Protein AF-G5E1E5-F1 (afdb_monomer_lite)

Structure (mmCIF, N/CA/C/O backbone):
data_AF-G5E1E5-F1
#
_entry.id   AF-G5E1E5-F1
#
loop_
_atom_site.group_PDB
_atom_site.id
_atom_site.type_symbol
_atom_site.label_atom_id
_atom_site.label_alt_id
_atom_site.label_comp_id
_atom_site.label_asym_id
_atom_site.label_entity_id
_atom_site.label_seq_id
_atom_site.pdbx_PDB_ins_code
_atom_site.Cartn_x
_atom_site.Cartn_y
_atom_site.Cartn_z
_atom_site.occupancy
_atom_site.B_iso_or_equiv
_atom_site.auth_seq_id
_atom_site.auth_comp_id
_atom_site.auth_asym_id
_atom_site.auth_atom_id
_atom_site.pdbx_PDB_model_num
ATOM 1 N N . GLU A 1 1 ? 20.108 -10.942 -21.050 1.00 81.38 1 GLU A N 1
ATOM 2 C CA . GLU A 1 1 ? 19.445 -10.605 -22.330 1.00 81.38 1 GLU A CA 1
ATOM 3 C C . GLU A 1 1 ? 18.121 -9.860 -22.115 1.00 81.38 1 GLU A C 1
ATOM 5 O O . GLU A 1 1 ? 18.033 -8.718 -22.541 1.00 81.38 1 GLU A O 1
ATOM 10 N N . ALA A 1 2 ? 17.156 -10.400 -21.355 1.00 90.44 2 ALA A N 1
ATOM 11 C CA . ALA A 1 2 ? 15.877 -9.728 -21.052 1.00 90.44 2 ALA A CA 1
ATOM 12 C C . ALA A 1 2 ? 16.022 -8.305 -20.469 1.00 90.44 2 ALA A C 1
ATOM 14 O O . ALA A 1 2 ? 15.434 -7.355 -20.981 1.00 90.44 2 ALA A O 1
ATOM 15 N N . LEU A 1 3 ? 16.882 -8.133 -19.460 1.00 94.44 3 LEU A N 1
ATOM 16 C CA . LEU A 1 3 ? 17.148 -6.836 -18.827 1.00 94.44 3 LEU A CA 1
ATOM 17 C C . LEU A 1 3 ? 17.587 -5.744 -19.825 1.00 94.44 3 LEU A C 1
ATOM 19 O O . LEU A 1 3 ? 17.250 -4.573 -19.656 1.00 94.44 3 LEU A O 1
ATOM 23 N N . HIS A 1 4 ? 18.337 -6.108 -20.869 1.00 94.94 4 HIS A N 1
ATOM 24 C CA . HIS A 1 4 ? 18.758 -5.157 -21.900 1.00 94.94 4 HIS A CA 1
ATOM 25 C C . HIS A 1 4 ? 17.550 -4.621 -22.677 1.00 94.94 4 HIS A C 1
ATOM 27 O O . HIS A 1 4 ? 17.428 -3.410 -22.860 1.00 94.94 4 HIS A O 1
ATOM 33 N N . TYR A 1 5 ? 16.633 -5.506 -23.074 1.00 96.31 5 TYR A N 1
ATOM 34 C CA . TYR A 1 5 ? 15.425 -5.130 -23.803 1.00 96.31 5 TYR A CA 1
ATOM 35 C C . TYR A 1 5 ? 14.467 -4.293 -22.956 1.00 96.31 5 TYR A C 1
ATOM 37 O O . TYR A 1 5 ? 13.959 -3.294 -23.458 1.00 96.31 5 TYR A O 1
ATOM 45 N N . PHE A 1 6 ? 14.280 -4.624 -21.673 1.00 96.19 6 PHE A N 1
ATOM 46 C CA . PHE A 1 6 ? 13.459 -3.806 -20.774 1.00 96.19 6 PHE A CA 1
ATOM 47 C C . PHE A 1 6 ? 14.021 -2.395 -20.604 1.00 96.19 6 PHE A C 1
ATOM 49 O O . PHE A 1 6 ? 13.295 -1.423 -20.796 1.00 96.19 6 PHE A O 1
ATOM 56 N N . ASN A 1 7 ? 15.325 -2.261 -20.338 1.00 96.62 7 ASN A N 1
ATOM 57 C CA . ASN A 1 7 ? 15.952 -0.941 -20.238 1.00 96.62 7 ASN A CA 1
ATOM 58 C C . ASN A 1 7 ? 15.828 -0.157 -21.549 1.00 96.62 7 ASN A C 1
ATOM 60 O O . ASN A 1 7 ? 15.499 1.029 -21.528 1.00 96.62 7 ASN A O 1
ATOM 64 N N . LYS A 1 8 ? 16.015 -0.820 -22.699 1.00 97.50 8 LYS A N 1
ATOM 65 C CA . LYS A 1 8 ? 15.853 -0.157 -23.992 1.00 97.50 8 LYS A CA 1
ATOM 66 C C . LYS A 1 8 ? 14.410 0.283 -24.244 1.00 97.50 8 LYS A C 1
ATOM 68 O O . LYS A 1 8 ? 14.186 1.379 -24.753 1.00 97.50 8 LYS A O 1
ATOM 73 N N . GLY A 1 9 ? 13.440 -0.544 -23.860 1.00 96.62 9 GLY A N 1
ATOM 74 C CA . GLY A 1 9 ? 12.021 -0.207 -23.901 1.00 96.62 9 GLY A CA 1
ATOM 75 C C . GLY A 1 9 ? 11.706 1.013 -23.039 1.00 96.62 9 GLY A C 1
ATOM 76 O O . GLY A 1 9 ? 11.073 1.947 -23.521 1.00 96.62 9 GLY A O 1
ATOM 77 N N . ILE A 1 10 ? 12.213 1.057 -21.804 1.00 97.38 10 ILE A N 1
ATOM 78 C CA . ILE A 1 10 ? 12.040 2.187 -20.877 1.00 97.38 10 ILE A CA 1
ATOM 79 C C . ILE A 1 10 ? 12.626 3.484 -21.453 1.00 97.38 10 ILE A C 1
ATOM 81 O O . ILE A 1 10 ? 12.004 4.540 -21.334 1.00 97.38 10 ILE A O 1
ATOM 85 N N . GLU A 1 11 ? 13.796 3.436 -22.097 1.00 96.69 11 GLU A N 1
ATOM 86 C CA . GLU A 1 11 ? 14.372 4.604 -22.785 1.00 96.69 11 GLU A CA 1
ATOM 87 C C . GLU A 1 11 ? 13.441 5.134 -23.883 1.00 96.69 11 GLU A C 1
ATOM 89 O O . GLU A 1 11 ? 13.200 6.342 -23.973 1.00 96.69 11 GLU A O 1
ATOM 94 N N . ILE A 1 12 ? 12.906 4.231 -24.711 1.00 95.94 12 ILE A N 1
ATOM 95 C CA . ILE A 1 12 ? 12.001 4.576 -25.812 1.00 95.94 12 ILE A CA 1
ATOM 96 C C . ILE A 1 12 ? 10.692 5.150 -25.263 1.00 95.94 12 ILE A C 1
ATOM 98 O O . ILE A 1 12 ? 10.266 6.213 -25.715 1.00 95.94 12 ILE A O 1
ATOM 102 N N . MET A 1 13 ? 10.096 4.505 -24.256 1.00 95.50 13 MET A N 1
ATOM 103 C CA . MET A 1 13 ? 8.871 4.967 -23.597 1.00 95.50 13 MET A CA 1
ATOM 104 C C . MET A 1 13 ? 9.046 6.353 -22.976 1.00 95.50 13 MET A C 1
ATOM 106 O O . MET A 1 13 ? 8.207 7.225 -23.173 1.00 95.50 13 MET A O 1
ATOM 110 N N . ASN A 1 14 ? 10.171 6.610 -22.308 1.00 95.00 14 ASN A N 1
ATOM 111 C CA . ASN A 1 14 ? 10.470 7.933 -21.762 1.00 95.00 14 ASN A CA 1
ATOM 112 C C . ASN A 1 14 ? 10.624 9.009 -22.840 1.00 95.00 14 ASN A C 1
ATOM 114 O O . ASN A 1 14 ? 10.180 10.142 -22.651 1.00 95.00 14 ASN A O 1
ATOM 118 N N . CYS A 1 15 ? 11.258 8.678 -23.966 1.00 93.19 15 CYS A N 1
ATOM 119 C CA . CYS A 1 15 ? 11.364 9.591 -25.101 1.00 93.19 15 CYS A CA 1
ATOM 120 C C . CYS A 1 15 ? 9.978 9.904 -25.684 1.00 93.19 15 CYS A C 1
ATOM 122 O O . CYS A 1 15 ? 9.639 11.073 -25.873 1.00 93.19 15 CYS A O 1
ATOM 124 N N . ALA A 1 16 ? 9.155 8.873 -25.898 1.00 92.00 16 ALA A N 1
ATOM 125 C CA . ALA A 1 16 ? 7.790 9.011 -26.393 1.00 92.00 16 ALA A CA 1
ATOM 126 C C . ALA A 1 16 ? 6.928 9.866 -25.452 1.00 92.00 16 ALA A C 1
ATOM 128 O O . ALA A 1 16 ? 6.340 10.847 -25.902 1.00 92.00 16 ALA A O 1
ATOM 129 N N . TYR A 1 17 ? 6.940 9.575 -24.150 1.00 92.12 17 TYR A N 1
ATOM 130 C CA . TYR A 1 17 ? 6.187 10.315 -23.137 1.00 92.12 17 TYR A CA 1
ATOM 131 C C . TYR A 1 17 ? 6.573 11.803 -23.085 1.00 92.12 17 TYR A C 1
ATOM 133 O O . TYR A 1 17 ? 5.713 12.684 -23.084 1.00 92.12 17 TYR A O 1
ATOM 141 N N . ARG A 1 18 ? 7.874 12.121 -23.136 1.00 91.19 18 ARG A N 1
ATOM 142 C CA . ARG A 1 18 ? 8.349 13.518 -23.193 1.00 91.19 18 ARG A CA 1
ATOM 143 C C . ARG A 1 18 ? 7.897 14.231 -24.467 1.00 91.19 18 ARG A C 1
ATOM 145 O O . ARG A 1 18 ? 7.476 15.385 -24.403 1.00 91.19 18 ARG A O 1
ATOM 152 N N . ASN A 1 19 ? 7.966 13.556 -25.614 1.00 88.19 19 ASN A N 1
ATOM 153 C CA . ASN A 1 19 ? 7.518 14.114 -26.890 1.00 88.19 19 ASN A CA 1
ATOM 154 C C . ASN A 1 19 ? 5.996 14.344 -26.903 1.00 88.19 19 ASN A C 1
ATOM 156 O O . ASN A 1 19 ? 5.544 15.357 -27.436 1.00 88.19 19 ASN A O 1
ATOM 160 N N . GLN A 1 20 ? 5.214 13.450 -26.289 1.00 88.06 20 GLN A N 1
ATOM 161 C CA . GLN A 1 20 ? 3.763 13.598 -26.120 1.00 88.06 20 GLN A CA 1
ATOM 162 C C . GLN A 1 20 ? 3.426 14.841 -25.288 1.00 88.06 20 GLN A C 1
ATOM 164 O O . GLN A 1 20 ? 2.639 15.675 -25.735 1.00 88.06 20 GLN A O 1
ATOM 169 N N . GLN A 1 21 ? 4.094 15.043 -24.146 1.00 82.69 21 GLN A N 1
ATOM 170 C CA . GLN A 1 21 ? 3.896 16.244 -23.322 1.00 82.69 21 GLN A CA 1
ATOM 171 C C . GLN A 1 21 ? 4.200 17.550 -24.076 1.00 82.69 21 GLN A C 1
ATOM 173 O O . GLN A 1 21 ? 3.519 18.553 -23.879 1.00 82.69 21 GLN A O 1
ATOM 178 N N . GLN A 1 22 ? 5.192 17.546 -24.970 1.00 79.88 22 GLN A N 1
ATOM 179 C CA . GLN A 1 22 ? 5.544 18.715 -25.786 1.00 79.88 22 GLN A CA 1
ATOM 180 C C . GLN A 1 22 ? 4.559 18.972 -26.939 1.00 79.88 22 GLN A C 1
ATOM 182 O O . GLN A 1 22 ? 4.401 20.113 -27.370 1.00 79.88 22 GLN A O 1
ATOM 187 N N . ARG A 1 23 ? 3.891 17.926 -27.442 1.00 72.56 23 ARG A N 1
ATOM 188 C CA . ARG A 1 23 ? 2.928 17.992 -28.556 1.00 72.56 23 ARG A CA 1
ATOM 189 C C . ARG A 1 23 ? 1.494 18.311 -28.123 1.00 72.56 23 ARG A C 1
ATOM 191 O O . ARG A 1 23 ? 0.666 18.572 -28.994 1.00 72.56 23 ARG A O 1
ATOM 198 N N . ALA A 1 24 ? 1.204 18.368 -26.820 1.00 60.41 24 ALA A N 1
ATOM 199 C CA . ALA A 1 24 ? -0.127 18.585 -26.233 1.00 60.41 24 ALA A CA 1
ATOM 200 C C . ALA A 1 24 ? -0.841 19.919 -26.601 1.00 60.41 24 ALA A C 1
ATOM 202 O O . ALA A 1 24 ? -1.881 20.238 -26.032 1.00 60.41 24 ALA A O 1
ATOM 203 N N . GLY A 1 25 ? -0.325 20.695 -27.564 1.00 58.97 25 GLY A N 1
ATOM 204 C CA . GLY A 1 25 ? -0.938 21.911 -28.118 1.00 58.97 25 GLY A CA 1
ATOM 205 C C . GLY A 1 25 ? -1.169 21.896 -29.639 1.00 58.97 25 GLY A C 1
ATOM 206 O O . GLY A 1 25 ? -1.695 22.867 -30.179 1.00 58.97 25 GLY A O 1
ATOM 207 N N . THR A 1 26 ? -0.801 20.826 -30.352 1.00 56.16 26 THR A N 1
ATOM 208 C CA . THR A 1 26 ? -0.991 20.704 -31.808 1.00 56.16 26 THR A CA 1
ATOM 209 C C . THR A 1 26 ? -1.756 19.425 -32.119 1.00 56.16 26 THR A C 1
ATOM 211 O O . THR A 1 26 ? -1.240 18.335 -31.889 1.00 56.16 26 THR A O 1
ATOM 214 N N . ALA A 1 27 ? -2.981 19.550 -32.638 1.00 54.06 27 ALA A N 1
ATOM 215 C CA . ALA A 1 27 ? -3.787 18.401 -33.046 1.00 54.06 27 ALA A CA 1
ATOM 216 C C . ALA A 1 27 ? -3.005 17.534 -34.046 1.00 54.06 27 ALA A C 1
ATOM 218 O O . ALA A 1 27 ? -2.634 18.020 -35.117 1.00 54.06 27 ALA A O 1
ATOM 219 N N . SER A 1 28 ? -2.764 16.260 -33.716 1.00 58.00 28 SER A N 1
ATOM 220 C CA . SER A 1 28 ? -2.191 15.322 -34.676 1.00 58.00 28 SER A CA 1
ATOM 221 C C . SER A 1 28 ? -2.661 13.875 -34.503 1.00 58.00 28 SER A C 1
ATOM 223 O O . SER A 1 28 ? -2.455 13.285 -33.454 1.00 58.00 28 SER A O 1
ATOM 225 N N . TRP A 1 29 ? -3.249 13.369 -35.596 1.00 47.97 29 TRP A N 1
ATOM 226 C CA . TRP A 1 29 ? -3.219 12.026 -36.202 1.00 47.97 29 TRP A CA 1
ATOM 227 C C . TRP A 1 29 ? -3.300 10.790 -35.279 1.00 47.97 29 TRP A C 1
ATOM 229 O O . TRP A 1 29 ? -2.425 10.506 -34.472 1.00 47.97 29 TRP A O 1
ATOM 239 N N . ALA A 1 30 ? -4.368 10.020 -35.491 1.00 51.66 30 ALA A N 1
ATOM 240 C CA . ALA A 1 30 ? -4.975 9.048 -34.583 1.00 51.66 30 ALA A CA 1
ATOM 241 C C . ALA A 1 30 ? -4.339 7.636 -34.526 1.00 51.66 30 ALA A C 1
ATOM 243 O O . ALA A 1 30 ? -5.077 6.682 -34.313 1.00 51.66 30 ALA A O 1
ATOM 244 N N . ASP A 1 31 ? -3.019 7.481 -34.698 1.00 55.59 31 ASP A N 1
ATOM 245 C CA . ASP A 1 31 ? -2.382 6.142 -34.765 1.00 55.59 31 ASP A CA 1
ATOM 246 C C . ASP A 1 31 ? -1.082 5.963 -33.941 1.00 55.59 31 ASP A C 1
ATOM 248 O O . ASP A 1 31 ? -0.476 4.891 -33.974 1.00 55.59 31 ASP A O 1
ATOM 252 N N . GLU A 1 32 ? -0.622 6.961 -33.173 1.00 65.88 32 GLU A N 1
ATOM 253 C CA . GLU A 1 32 ? 0.496 6.756 -32.231 1.00 65.88 32 GLU A CA 1
ATOM 254 C C . GLU A 1 32 ? -0.030 6.171 -30.906 1.00 65.88 32 GLU A C 1
ATOM 256 O O . GLU A 1 32 ? -0.899 6.758 -30.265 1.00 65.88 32 GLU A O 1
ATOM 261 N N . ILE A 1 33 ? 0.508 5.017 -30.482 1.00 71.75 33 ILE A N 1
ATOM 262 C CA . ILE A 1 33 ? 0.241 4.441 -29.154 1.00 71.75 33 ILE A CA 1
ATOM 263 C C . ILE A 1 33 ? 0.713 5.449 -28.098 1.00 71.75 33 ILE A C 1
ATOM 265 O O . ILE A 1 33 ? 1.907 5.753 -28.001 1.00 71.75 33 ILE A O 1
ATOM 269 N N . GLU A 1 34 ? -0.231 5.980 -27.325 1.00 87.12 34 GLU A N 1
ATOM 270 C CA . GLU A 1 34 ? 0.061 6.853 -26.192 1.00 87.12 34 GLU A CA 1
ATOM 271 C C . GLU A 1 34 ? 0.789 6.051 -25.108 1.00 87.12 34 GLU A C 1
ATOM 273 O O . GLU A 1 34 ? 0.411 4.920 -24.806 1.00 87.12 34 GLU A O 1
ATOM 278 N N . VAL A 1 35 ? 1.857 6.621 -24.549 1.00 92.75 35 VAL A N 1
ATOM 279 C CA . VAL A 1 35 ? 2.651 5.965 -23.507 1.00 92.75 35 VAL A CA 1
ATOM 280 C C . VAL A 1 35 ? 2.290 6.640 -22.204 1.00 92.75 35 VAL A C 1
ATOM 282 O O . VAL A 1 35 ? 2.486 7.841 -22.051 1.00 92.75 35 VAL A O 1
ATOM 285 N N . THR A 1 36 ? 1.782 5.874 -21.253 1.00 95.25 36 THR A N 1
ATOM 286 C CA . THR A 1 36 ? 1.380 6.399 -19.952 1.00 95.25 36 THR A CA 1
ATOM 287 C C . THR A 1 36 ? 2.485 6.219 -18.913 1.00 95.25 36 THR A C 1
ATOM 289 O O . THR A 1 36 ? 3.398 5.401 -19.054 1.00 95.25 36 THR A O 1
ATOM 292 N N . THR A 1 37 ? 2.388 6.961 -17.811 1.00 96.25 37 THR A N 1
ATOM 293 C CA . THR A 1 37 ? 3.212 6.741 -16.612 1.00 96.25 37 THR A CA 1
ATOM 294 C C . THR A 1 37 ? 3.057 5.319 -16.067 1.00 96.25 37 THR A C 1
ATOM 296 O O . THR A 1 37 ? 4.035 4.747 -15.589 1.00 96.25 37 THR A O 1
ATOM 299 N N . LYS A 1 38 ? 1.876 4.705 -16.233 1.00 96.56 38 LYS A N 1
ATOM 300 C CA . LYS A 1 38 ? 1.609 3.303 -15.877 1.00 96.56 38 LYS A CA 1
ATOM 301 C C . LYS A 1 38 ? 2.421 2.317 -16.703 1.00 96.56 38 LYS A C 1
ATOM 303 O O . LYS A 1 38 ? 2.968 1.382 -16.128 1.00 96.56 38 LYS A O 1
ATOM 308 N N . ASP A 1 39 ? 2.553 2.544 -18.008 1.00 96.75 39 ASP A N 1
ATOM 309 C CA . ASP A 1 39 ? 3.348 1.670 -18.882 1.00 96.75 39 ASP A CA 1
ATOM 310 C C . ASP A 1 39 ? 4.832 1.704 -18.488 1.00 96.75 39 ASP A C 1
ATOM 312 O O . ASP A 1 39 ? 5.497 0.670 -18.401 1.00 96.75 39 ASP A O 1
ATOM 316 N N . ILE A 1 40 ? 5.344 2.899 -18.171 1.00 97.50 40 ILE A N 1
ATOM 317 C CA . ILE A 1 40 ? 6.724 3.077 -17.703 1.00 97.50 40 ILE A CA 1
ATOM 318 C C . ILE A 1 40 ? 6.922 2.417 -16.331 1.00 97.50 40 ILE A C 1
ATOM 320 O O . ILE A 1 40 ? 7.913 1.711 -16.130 1.00 97.50 40 ILE A O 1
ATOM 324 N N . ALA A 1 41 ? 5.986 2.613 -15.397 1.00 98.25 41 ALA A N 1
ATOM 325 C CA . ALA A 1 41 ? 6.038 2.007 -14.070 1.00 98.25 41 ALA A CA 1
ATOM 326 C C . ALA A 1 41 ? 6.020 0.472 -14.137 1.00 98.25 41 ALA A C 1
ATOM 328 O O . ALA A 1 41 ? 6.833 -0.171 -13.472 1.00 98.25 41 ALA A O 1
ATOM 329 N N . ALA A 1 42 ? 5.157 -0.112 -14.974 1.00 98.12 42 ALA A N 1
ATOM 330 C CA . ALA A 1 42 ? 5.086 -1.557 -15.188 1.00 98.12 42 ALA A CA 1
ATOM 331 C C . ALA A 1 42 ? 6.414 -2.115 -15.726 1.00 98.12 42 ALA A C 1
ATOM 333 O O . ALA A 1 42 ? 6.922 -3.117 -15.232 1.00 98.12 42 ALA A O 1
ATOM 334 N N . ALA A 1 43 ? 7.054 -1.421 -16.670 1.00 98.19 43 ALA A N 1
ATOM 335 C CA . ALA A 1 43 ? 8.352 -1.850 -17.185 1.00 98.19 43 ALA A CA 1
ATOM 336 C C . ALA A 1 43 ? 9.463 -1.814 -16.122 1.00 98.19 43 ALA A C 1
ATOM 338 O O . ALA A 1 43 ? 10.315 -2.704 -16.089 1.00 98.19 43 ALA A O 1
ATOM 339 N N . PHE A 1 44 ? 9.453 -0.821 -15.226 1.00 98.69 44 PHE A N 1
ATOM 340 C CA . PHE A 1 44 ? 10.349 -0.811 -14.067 1.00 98.69 44 PHE A CA 1
ATOM 341 C C . PHE A 1 44 ? 10.033 -1.934 -13.068 1.00 98.69 44 PHE A C 1
ATOM 343 O O . PHE A 1 44 ? 10.972 -2.515 -12.524 1.00 98.69 44 PHE A O 1
ATOM 350 N N . CYS A 1 45 ? 8.758 -2.290 -12.871 1.00 98.50 45 CYS A N 1
ATOM 351 C CA . CYS A 1 45 ? 8.368 -3.458 -12.071 1.00 98.50 45 CYS A CA 1
ATOM 352 C C . CYS A 1 45 ? 8.951 -4.746 -12.664 1.00 98.50 45 CYS A C 1
ATOM 354 O O . CYS A 1 45 ? 9.608 -5.496 -11.948 1.00 98.50 45 CYS A O 1
ATOM 356 N N . SER A 1 46 ? 8.867 -4.937 -13.985 1.00 98.31 46 SER A N 1
ATOM 357 C CA . SER A 1 46 ? 9.492 -6.087 -14.654 1.00 98.31 46 SER A CA 1
ATOM 358 C C . SER A 1 46 ? 11.018 -6.121 -14.485 1.00 98.31 46 SER A C 1
ATOM 360 O O . SER A 1 46 ? 11.604 -7.186 -14.300 1.00 98.31 46 SER A O 1
ATOM 362 N N . VAL A 1 47 ? 11.697 -4.965 -14.512 1.00 98.31 47 VAL A N 1
ATOM 363 C CA . VAL A 1 47 ? 13.142 -4.893 -14.214 1.00 98.31 47 VAL A CA 1
ATOM 364 C C . VAL A 1 47 ? 13.429 -5.301 -12.768 1.00 98.31 47 VAL A C 1
ATOM 366 O O . VAL A 1 47 ? 14.384 -6.042 -12.526 1.00 98.31 47 VAL A O 1
ATOM 369 N N . ALA A 1 48 ? 12.627 -4.823 -11.815 1.00 98.12 48 ALA A N 1
ATOM 370 C CA . ALA A 1 48 ? 12.767 -5.182 -10.411 1.00 98.12 48 ALA A CA 1
ATOM 371 C C . ALA A 1 48 ? 12.583 -6.685 -10.190 1.00 98.12 48 ALA A C 1
ATOM 373 O O . ALA A 1 48 ? 13.397 -7.284 -9.491 1.00 98.12 48 ALA A O 1
ATOM 374 N N . GLU A 1 49 ? 11.575 -7.292 -10.821 1.00 97.19 49 GLU A N 1
ATOM 375 C CA . GLU A 1 49 ? 11.319 -8.732 -10.762 1.00 97.19 49 GLU A CA 1
ATOM 376 C C . GLU A 1 49 ? 12.507 -9.540 -11.268 1.00 97.19 49 GLU A C 1
ATOM 378 O O . GLU A 1 49 ? 12.964 -10.421 -10.552 1.00 97.19 49 GLU A O 1
ATOM 383 N N . ILE A 1 50 ? 13.086 -9.184 -12.422 1.00 97.44 50 ILE A N 1
ATOM 384 C CA . ILE A 1 50 ? 14.283 -9.861 -12.951 1.00 97.44 50 ILE A CA 1
ATOM 385 C C . ILE A 1 50 ? 15.431 -9.838 -11.932 1.00 97.44 50 ILE A C 1
ATOM 387 O O . ILE A 1 50 ? 16.137 -10.833 -11.766 1.00 97.44 50 ILE A O 1
ATOM 391 N N . TYR A 1 51 ? 15.646 -8.715 -11.239 1.00 97.50 51 TYR A N 1
ATOM 392 C CA . TYR A 1 51 ? 16.656 -8.654 -10.178 1.00 97.50 51 TYR A CA 1
ATOM 393 C C . TYR A 1 51 ? 16.266 -9.438 -8.926 1.00 97.50 51 TYR A C 1
ATOM 395 O O . TYR A 1 51 ? 17.143 -9.955 -8.238 1.00 97.50 51 TYR A O 1
ATOM 403 N N . PHE A 1 52 ? 14.973 -9.528 -8.629 1.00 94.62 52 PHE A N 1
ATOM 404 C CA . PHE A 1 52 ? 14.458 -10.224 -7.458 1.00 94.62 52 PHE A CA 1
ATOM 405 C C . PHE A 1 52 ? 14.421 -11.747 -7.637 1.00 94.62 52 PHE A C 1
ATOM 407 O O . PHE A 1 52 ? 14.488 -12.476 -6.650 1.00 94.62 52 PHE A O 1
ATOM 414 N N . THR A 1 53 ? 14.347 -12.237 -8.878 1.00 93.94 53 THR A N 1
ATOM 415 C CA . THR A 1 53 ? 14.229 -13.663 -9.204 1.00 93.94 53 THR A CA 1
ATOM 416 C C . THR A 1 53 ? 15.454 -14.182 -9.962 1.00 93.94 53 THR A C 1
ATOM 418 O O . THR A 1 53 ? 16.269 -14.896 -9.381 1.00 93.94 53 THR A O 1
ATOM 421 N N . ASP A 1 54 ? 15.623 -13.824 -11.237 1.00 96.38 54 ASP A N 1
ATOM 422 C CA . ASP A 1 54 ? 16.629 -14.409 -12.133 1.00 96.38 54 ASP A CA 1
ATOM 423 C C . ASP A 1 54 ? 18.065 -14.009 -11.771 1.00 96.38 54 ASP A C 1
ATOM 425 O O . ASP A 1 54 ? 18.980 -14.830 -11.834 1.00 96.38 54 ASP A O 1
ATOM 429 N N . LEU A 1 55 ? 18.275 -12.743 -11.398 1.00 95.31 55 LEU A N 1
ATOM 430 C CA . LEU A 1 55 ? 19.597 -12.183 -11.096 1.00 95.31 55 LEU A CA 1
ATOM 431 C C . LEU A 1 55 ? 19.860 -12.049 -9.592 1.00 95.31 55 LEU A C 1
ATOM 433 O O . LEU A 1 55 ? 20.821 -11.389 -9.215 1.00 95.31 55 LEU A O 1
ATOM 437 N N . CYS A 1 56 ? 19.046 -12.664 -8.728 1.00 94.06 56 CYS A N 1
ATOM 438 C CA . CYS A 1 56 ? 19.088 -12.449 -7.274 1.00 94.06 56 CYS A CA 1
AT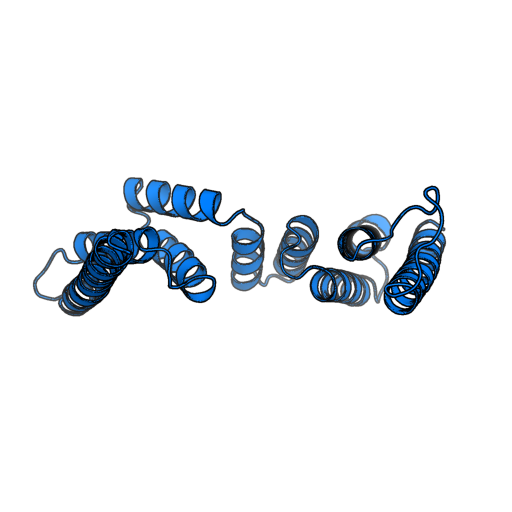OM 439 C C . CYS A 1 56 ? 20.429 -12.793 -6.596 1.00 94.06 56 CYS A C 1
ATOM 441 O O . CYS A 1 56 ? 20.694 -12.318 -5.494 1.00 94.06 56 CYS A O 1
ATOM 443 N N . MET A 1 57 ? 21.280 -13.590 -7.249 1.00 94.56 57 MET A N 1
ATOM 444 C CA . MET A 1 57 ? 22.600 -13.997 -6.744 1.00 94.56 57 MET A CA 1
ATOM 445 C C . MET A 1 57 ? 23.737 -13.049 -7.156 1.00 94.56 57 MET A C 1
ATOM 447 O O . MET A 1 57 ? 24.877 -13.244 -6.738 1.00 94.56 57 MET A O 1
ATOM 451 N N . GLU A 1 58 ? 23.457 -12.038 -7.981 1.00 94.62 58 GLU A N 1
ATOM 452 C CA . GLU A 1 58 ? 24.444 -11.030 -8.372 1.00 94.62 58 GLU A CA 1
ATOM 453 C C . GLU A 1 58 ? 24.693 -10.039 -7.223 1.00 94.62 58 GLU A C 1
ATOM 455 O O . GLU A 1 58 ? 23.763 -9.607 -6.543 1.00 94.62 58 GLU A O 1
ATOM 460 N N . GLU A 1 59 ? 25.944 -9.610 -7.044 1.00 90.88 59 GLU A N 1
ATOM 461 C CA . GLU A 1 59 ? 26.387 -8.788 -5.901 1.00 90.88 59 GLU A CA 1
ATOM 462 C C . GLU A 1 59 ? 25.575 -7.487 -5.723 1.00 90.88 59 GLU A C 1
ATOM 464 O O . GLU A 1 59 ? 25.326 -7.050 -4.603 1.00 90.88 59 GLU A O 1
ATOM 469 N N . ALA A 1 60 ? 25.094 -6.900 -6.823 1.00 93.69 60 ALA A N 1
ATOM 470 C CA . ALA A 1 60 ? 24.306 -5.664 -6.827 1.00 93.69 60 ALA A CA 1
ATOM 471 C C . ALA A 1 60 ? 22.799 -5.880 -7.082 1.00 93.69 60 ALA A C 1
ATOM 473 O O . ALA A 1 60 ? 22.080 -4.917 -7.354 1.00 93.69 60 ALA A O 1
ATOM 474 N N . ALA A 1 61 ? 22.304 -7.122 -7.062 1.00 94.00 61 ALA A N 1
ATOM 475 C CA . ALA A 1 61 ? 20.922 -7.429 -7.438 1.00 94.00 61 ALA A CA 1
ATOM 476 C C . ALA A 1 61 ? 19.899 -6.752 -6.525 1.00 94.00 61 ALA A C 1
ATOM 478 O O . ALA A 1 61 ? 18.970 -6.111 -7.008 1.00 94.00 61 ALA A O 1
ATOM 479 N N . SER A 1 62 ? 20.105 -6.845 -5.209 1.00 94.38 62 SER A N 1
ATOM 480 C CA . SER A 1 62 ? 19.208 -6.261 -4.205 1.00 94.38 62 SER A CA 1
ATOM 481 C C . SER A 1 62 ? 19.086 -4.740 -4.362 1.00 94.38 62 SER A C 1
ATOM 483 O O . SER A 1 62 ? 17.981 -4.195 -4.411 1.00 94.38 62 SER A O 1
ATOM 485 N N . GLU A 1 63 ? 20.215 -4.052 -4.547 1.00 96.56 63 GLU A N 1
ATOM 486 C CA . GLU A 1 63 ? 20.253 -2.597 -4.711 1.00 96.56 63 GLU A CA 1
ATOM 487 C C . GLU A 1 63 ? 19.540 -2.161 -5.999 1.00 96.56 63 GLU A C 1
ATOM 489 O O . GLU A 1 63 ? 18.663 -1.297 -5.969 1.00 96.56 63 GLU A O 1
ATOM 494 N N . LYS A 1 64 ? 19.820 -2.839 -7.119 1.00 97.69 64 LYS A N 1
ATOM 495 C CA . LYS A 1 64 ? 19.187 -2.553 -8.414 1.00 97.69 64 LYS A CA 1
ATOM 496 C C . LYS A 1 64 ? 17.703 -2.917 -8.454 1.00 97.69 64 LYS A C 1
ATOM 498 O O . LYS A 1 64 ? 16.928 -2.216 -9.103 1.00 97.69 64 LYS A O 1
ATOM 503 N N . CYS A 1 65 ? 17.299 -3.976 -7.750 1.00 97.94 65 CYS A N 1
ATOM 504 C CA . CYS A 1 65 ? 15.895 -4.320 -7.541 1.00 97.94 65 CYS A CA 1
ATOM 505 C C . CYS A 1 65 ? 15.176 -3.149 -6.866 1.00 97.94 65 CYS A C 1
ATOM 507 O O . CYS A 1 65 ? 14.227 -2.599 -7.424 1.00 97.94 65 CYS A O 1
ATOM 509 N N . LYS A 1 66 ? 15.693 -2.689 -5.720 1.00 98.06 66 LYS A N 1
ATOM 510 C CA . LYS A 1 66 ? 15.124 -1.554 -4.990 1.00 98.06 66 LYS A CA 1
ATOM 511 C C . LYS A 1 66 ? 15.078 -0.281 -5.835 1.00 98.06 66 LYS A C 1
ATOM 513 O O . LYS A 1 66 ? 14.056 0.399 -5.834 1.00 98.06 66 LYS A O 1
ATOM 518 N N . GLU A 1 67 ? 16.151 0.047 -6.556 1.00 98.38 67 GLU A N 1
ATOM 519 C CA . GLU A 1 67 ? 16.190 1.212 -7.450 1.00 98.38 67 GLU A CA 1
ATOM 520 C C . GLU A 1 67 ? 15.091 1.165 -8.516 1.00 98.38 67 GLU A C 1
ATOM 522 O O . GLU A 1 67 ? 14.445 2.179 -8.781 1.00 98.38 67 GLU A O 1
ATOM 527 N N . ALA A 1 68 ? 14.865 -0.001 -9.126 1.00 98.50 68 ALA A N 1
ATOM 528 C CA . ALA A 1 68 ? 13.816 -0.176 -10.121 1.00 98.50 68 ALA A CA 1
ATOM 529 C C . ALA A 1 68 ? 12.417 -0.010 -9.504 1.00 98.50 68 ALA A C 1
ATOM 531 O O . ALA A 1 68 ? 11.590 0.700 -10.074 1.00 98.50 68 ALA A O 1
ATOM 532 N N . ILE A 1 69 ? 12.172 -0.561 -8.308 1.00 98.62 69 ILE A N 1
ATOM 533 C CA . ILE A 1 69 ? 10.892 -0.383 -7.601 1.00 98.62 69 ILE A CA 1
ATOM 534 C C . ILE A 1 69 ? 10.658 1.094 -7.250 1.00 98.62 69 ILE A C 1
ATOM 536 O O . ILE A 1 69 ? 9.563 1.611 -7.463 1.00 98.62 69 ILE A O 1
ATOM 540 N N . VAL A 1 70 ? 11.678 1.797 -6.742 1.00 98.56 70 VAL A N 1
ATOM 541 C CA . VAL A 1 70 ? 11.573 3.232 -6.423 1.00 98.56 70 VAL A CA 1
ATOM 542 C C . VAL A 1 70 ? 11.232 4.036 -7.673 1.00 98.56 70 VAL A C 1
ATOM 544 O O . VAL A 1 70 ? 10.299 4.831 -7.631 1.00 98.56 70 VAL A O 1
ATOM 547 N N . LYS A 1 71 ? 11.900 3.774 -8.803 1.00 98.50 71 LYS A N 1
ATOM 548 C CA . LYS A 1 71 ? 11.560 4.418 -10.080 1.00 98.50 71 LYS A CA 1
ATOM 549 C C . LYS A 1 71 ? 10.123 4.124 -10.498 1.00 98.50 71 LYS A C 1
ATOM 551 O O . LYS A 1 71 ? 9.425 5.047 -10.892 1.00 98.50 71 LYS A O 1
ATOM 556 N N . ALA A 1 72 ? 9.640 2.886 -10.374 1.00 98.56 72 ALA A N 1
ATOM 557 C CA . ALA A 1 72 ? 8.239 2.575 -10.670 1.00 98.56 72 ALA A CA 1
ATOM 558 C C . ALA A 1 72 ? 7.267 3.428 -9.831 1.00 98.56 72 ALA A C 1
ATOM 560 O O . ALA A 1 72 ? 6.302 3.970 -10.369 1.00 98.56 72 ALA A O 1
ATOM 561 N N . LEU A 1 73 ? 7.557 3.605 -8.537 1.00 98.12 73 LEU A N 1
ATOM 562 C CA . LEU A 1 73 ? 6.758 4.424 -7.618 1.00 98.12 73 LEU A CA 1
ATOM 563 C C . LEU A 1 73 ? 6.877 5.936 -7.873 1.00 98.12 73 LEU A C 1
ATOM 565 O O . LEU A 1 73 ? 5.957 6.670 -7.526 1.00 98.12 73 LEU A O 1
ATOM 569 N N . GLU A 1 74 ? 7.964 6.416 -8.482 1.00 97.81 74 GLU A N 1
ATOM 570 C CA . GLU A 1 74 ? 8.079 7.813 -8.931 1.00 97.81 74 GLU A CA 1
ATOM 571 C C . GLU A 1 74 ? 7.102 8.125 -10.075 1.00 97.81 74 GLU A C 1
ATOM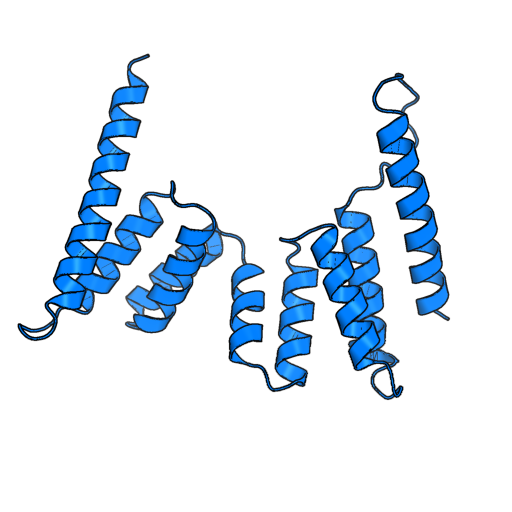 573 O O . GLU A 1 74 ? 6.535 9.218 -10.109 1.00 97.81 74 GLU A O 1
ATOM 578 N N . TYR A 1 75 ? 6.880 7.175 -10.994 1.00 97.00 75 TYR A N 1
ATOM 579 C CA . TYR A 1 75 ? 5.891 7.324 -12.071 1.00 97.00 75 TYR A CA 1
ATOM 580 C C . TYR A 1 75 ? 4.462 7.066 -11.582 1.00 97.00 75 TYR A C 1
ATOM 582 O O . TYR A 1 75 ? 3.551 7.797 -11.961 1.00 97.00 75 TYR A O 1
ATOM 590 N N . GLU A 1 7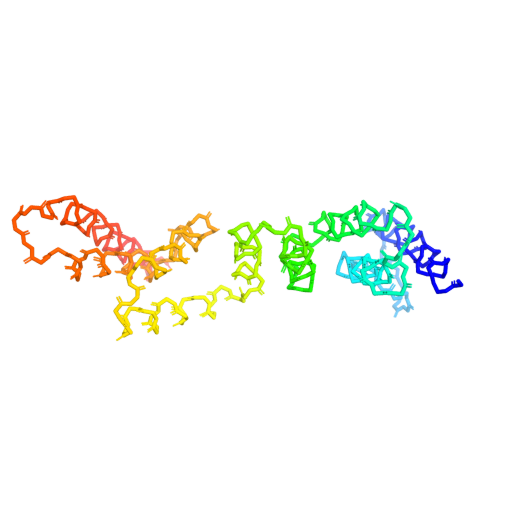6 ? 4.259 6.048 -10.742 1.00 96.75 76 GLU A N 1
ATOM 591 C CA . GLU A 1 76 ? 2.945 5.659 -10.221 1.00 96.75 76 GLU A CA 1
ATOM 592 C C . GLU A 1 76 ? 3.008 5.343 -8.714 1.00 96.75 76 GLU A C 1
ATOM 594 O O . GLU A 1 76 ? 3.137 4.177 -8.320 1.00 96.75 76 GLU A O 1
ATOM 599 N N . PRO A 1 77 ? 2.843 6.354 -7.837 1.00 94.88 77 PRO A N 1
ATOM 600 C CA . PRO A 1 77 ? 2.953 6.184 -6.381 1.00 94.88 77 PRO A CA 1
ATOM 601 C C . PRO A 1 77 ? 1.944 5.209 -5.756 1.00 94.88 77 PRO A C 1
ATOM 603 O O . PRO A 1 77 ? 2.142 4.744 -4.631 1.00 94.88 77 PRO A O 1
ATOM 606 N N . ASN A 1 78 ? 0.850 4.936 -6.473 1.00 91.75 78 ASN A N 1
ATOM 607 C CA . ASN A 1 78 ? -0.241 4.052 -6.065 1.00 91.75 78 ASN A CA 1
ATOM 608 C C . ASN A 1 78 ? -0.343 2.797 -6.957 1.00 91.75 78 ASN A C 1
ATOM 610 O O . ASN A 1 78 ? -1.389 2.149 -6.985 1.00 91.75 78 ASN A O 1
ATOM 614 N N . SER A 1 79 ? 0.716 2.449 -7.703 1.00 95.88 79 SER A N 1
ATOM 615 C CA . SER A 1 79 ? 0.766 1.193 -8.460 1.00 95.88 79 SER A CA 1
ATOM 616 C C . SER A 1 79 ? 0.744 0.001 -7.503 1.00 95.88 79 SER A C 1
ATOM 618 O O . SER A 1 79 ? 1.665 -0.184 -6.706 1.00 95.88 79 SER A O 1
ATOM 620 N N . ALA A 1 80 ? -0.306 -0.821 -7.585 1.00 95.94 80 ALA A N 1
ATOM 621 C CA . ALA A 1 80 ? -0.448 -2.003 -6.736 1.00 95.94 80 ALA A CA 1
ATOM 622 C C . ALA A 1 80 ? 0.739 -2.965 -6.902 1.00 95.94 80 ALA A C 1
ATOM 624 O O . ALA A 1 80 ? 1.271 -3.449 -5.908 1.00 95.94 80 ALA A O 1
ATOM 625 N N . GLU A 1 81 ? 1.192 -3.169 -8.140 1.00 97.38 81 GLU A N 1
ATOM 626 C CA . GLU A 1 81 ? 2.334 -4.022 -8.478 1.00 97.38 81 GLU A CA 1
ATOM 627 C C . GLU A 1 81 ? 3.634 -3.499 -7.850 1.00 97.38 81 GLU A C 1
ATOM 629 O O . GLU A 1 81 ? 4.310 -4.225 -7.122 1.00 97.38 81 GLU A O 1
ATOM 634 N N . ALA A 1 82 ? 3.943 -2.210 -8.027 1.00 98.25 82 ALA A N 1
ATOM 635 C CA . ALA A 1 82 ? 5.163 -1.614 -7.479 1.00 98.25 82 ALA A CA 1
ATOM 636 C C . ALA A 1 82 ? 5.171 -1.625 -5.940 1.00 98.25 82 ALA A C 1
ATOM 638 O O . ALA A 1 82 ? 6.189 -1.927 -5.313 1.00 98.25 82 ALA A O 1
ATOM 639 N N . LEU A 1 83 ? 4.025 -1.331 -5.315 1.00 98.25 83 LEU A N 1
ATOM 640 C CA . LEU A 1 83 ? 3.868 -1.385 -3.861 1.00 98.25 83 LEU A CA 1
ATOM 641 C C . LEU A 1 83 ? 4.029 -2.824 -3.333 1.00 98.25 83 LEU A C 1
ATOM 643 O O . LEU A 1 83 ? 4.694 -3.031 -2.318 1.00 98.25 83 LEU A O 1
ATOM 647 N N . GLN A 1 84 ? 3.485 -3.829 -4.027 1.00 97.94 84 GLN A N 1
ATOM 648 C CA . GLN A 1 84 ? 3.638 -5.246 -3.666 1.00 97.94 84 GLN A CA 1
ATOM 649 C C . GLN A 1 84 ? 5.075 -5.750 -3.837 1.00 97.94 84 GLN A C 1
ATOM 651 O O . GLN A 1 84 ? 5.562 -6.509 -2.992 1.00 97.94 84 GLN A O 1
ATOM 656 N N . LEU A 1 85 ? 5.780 -5.298 -4.877 1.00 98.25 85 LEU A N 1
ATOM 657 C CA . LEU A 1 85 ? 7.203 -5.586 -5.051 1.00 98.25 85 LEU A CA 1
ATOM 658 C C . LEU A 1 85 ? 8.040 -4.945 -3.941 1.00 98.25 85 LEU A C 1
ATOM 660 O O . LEU A 1 85 ? 8.898 -5.618 -3.373 1.00 98.25 85 LEU A O 1
ATOM 664 N N . MET A 1 86 ? 7.752 -3.696 -3.549 1.00 98.50 86 MET A N 1
ATOM 665 C CA . MET A 1 86 ? 8.427 -3.063 -2.407 1.00 98.50 86 MET A CA 1
ATOM 666 C C . MET A 1 86 ? 8.176 -3.832 -1.106 1.00 98.50 86 MET A C 1
ATOM 668 O O . MET A 1 86 ? 9.107 -4.050 -0.332 1.00 98.50 86 MET A O 1
ATOM 672 N N . ALA A 1 87 ? 6.941 -4.282 -0.867 1.00 98.19 87 ALA A N 1
ATOM 673 C CA . ALA A 1 87 ? 6.620 -5.104 0.295 1.00 98.19 87 ALA A CA 1
ATOM 674 C C . ALA A 1 87 ? 7.422 -6.416 0.300 1.00 98.19 87 ALA A C 1
ATOM 676 O O . ALA A 1 87 ? 8.063 -6.738 1.300 1.00 98.19 87 ALA A O 1
ATOM 677 N N . SER A 1 88 ? 7.453 -7.126 -0.832 1.00 97.81 88 SER A N 1
ATOM 678 C CA . SER A 1 88 ? 8.225 -8.365 -1.008 1.00 97.81 88 SER A CA 1
ATOM 679 C C . SER A 1 88 ? 9.723 -8.151 -0.779 1.00 97.81 88 SER A C 1
ATOM 681 O O . SER A 1 88 ? 10.354 -8.910 -0.040 1.00 97.81 88 SER A O 1
ATOM 683 N N . TYR A 1 89 ? 10.281 -7.076 -1.340 1.00 97.50 89 TYR A N 1
ATOM 684 C CA . TYR A 1 89 ? 11.662 -6.663 -1.107 1.00 97.50 89 TYR A CA 1
ATOM 685 C C . TYR A 1 89 ? 11.928 -6.429 0.386 1.00 97.50 89 TYR A C 1
ATOM 687 O O . TYR A 1 89 ? 12.867 -6.990 0.949 1.00 97.50 89 TYR A O 1
ATOM 695 N N . LEU A 1 90 ? 11.078 -5.658 1.068 1.00 98.06 90 LEU A N 1
ATOM 696 C CA . LEU A 1 90 ? 11.231 -5.368 2.496 1.00 98.06 90 LEU A CA 1
ATOM 697 C C . LEU A 1 90 ? 11.125 -6.627 3.363 1.00 98.06 90 LEU A C 1
ATOM 699 O O . LEU A 1 90 ? 11.886 -6.756 4.321 1.00 98.06 90 LEU A O 1
ATOM 703 N N . PHE A 1 91 ? 10.253 -7.575 3.014 1.00 97.31 91 PHE A N 1
ATOM 704 C CA . PHE A 1 91 ? 10.184 -8.871 3.690 1.00 97.31 91 PHE A CA 1
ATOM 705 C C . PHE A 1 91 ? 11.476 -9.676 3.528 1.00 97.31 91 PHE A C 1
ATOM 707 O O . PHE A 1 91 ? 11.961 -10.221 4.517 1.00 97.31 91 PHE A O 1
ATOM 714 N N . SER A 1 92 ? 12.079 -9.687 2.333 1.00 94.75 92 SER A N 1
ATOM 715 C CA . SER A 1 92 ? 13.378 -10.347 2.105 1.00 94.75 92 SER A CA 1
ATOM 716 C C . SER A 1 92 ? 14.531 -9.710 2.893 1.00 94.75 92 SER A C 1
ATOM 718 O O . SER A 1 92 ? 15.507 -10.379 3.215 1.00 94.75 92 SER A O 1
ATOM 720 N N . MET A 1 93 ? 14.384 -8.434 3.259 1.00 94.88 93 MET A N 1
ATOM 721 C CA . MET A 1 93 ? 15.337 -7.669 4.065 1.00 94.88 93 MET A CA 1
ATOM 722 C C . MET A 1 93 ? 15.001 -7.686 5.567 1.00 94.88 93 MET A C 1
ATOM 724 O O . MET A 1 93 ? 15.517 -6.853 6.309 1.00 94.88 93 MET A O 1
ATOM 728 N N . GLU A 1 94 ? 14.097 -8.567 6.012 1.00 96.81 94 GLU A N 1
ATOM 729 C CA . GLU A 1 94 ? 13.632 -8.690 7.407 1.00 96.81 94 GLU A CA 1
ATOM 730 C C . GLU A 1 94 ? 12.966 -7.416 7.979 1.00 96.81 94 GLU A C 1
ATOM 732 O O . GLU A 1 94 ? 12.809 -7.247 9.188 1.00 96.81 94 GLU A O 1
ATOM 737 N N . ARG A 1 95 ? 12.483 -6.515 7.113 1.00 97.31 95 ARG A N 1
ATOM 738 C CA . ARG A 1 95 ? 11.804 -5.256 7.477 1.00 97.31 95 ARG A CA 1
ATOM 739 C C . ARG A 1 95 ? 10.287 -5.408 7.411 1.00 97.31 95 ARG A C 1
ATOM 741 O O . ARG A 1 95 ? 9.594 -4.717 6.664 1.00 97.31 95 ARG A O 1
ATOM 748 N N . ALA A 1 96 ? 9.763 -6.335 8.212 1.00 94.62 96 ALA A N 1
ATOM 749 C CA . ALA A 1 96 ? 8.367 -6.768 8.136 1.00 94.62 96 ALA A CA 1
ATOM 750 C C . ALA A 1 96 ? 7.340 -5.643 8.350 1.00 94.62 96 ALA A C 1
ATOM 752 O O . ALA A 1 96 ? 6.331 -5.604 7.651 1.00 94.62 96 ALA A O 1
ATOM 753 N N . GLN A 1 97 ? 7.584 -4.720 9.285 1.00 91.25 97 GLN A N 1
ATOM 754 C CA . GLN A 1 97 ? 6.620 -3.652 9.579 1.00 91.25 97 GLN A CA 1
ATOM 755 C C . GLN A 1 97 ? 6.465 -2.674 8.413 1.00 91.25 97 GLN A C 1
ATOM 757 O O . GLN A 1 97 ? 5.351 -2.362 8.003 1.00 91.25 97 GLN A O 1
ATOM 762 N N . GLU A 1 98 ? 7.573 -2.267 7.798 1.00 94.88 98 GLU A N 1
ATOM 763 C CA . GLU A 1 98 ? 7.523 -1.402 6.619 1.00 94.88 98 GLU A CA 1
ATOM 764 C C . GLU A 1 98 ? 6.879 -2.122 5.430 1.00 94.88 98 GLU A C 1
ATOM 766 O O . GLU A 1 98 ? 6.043 -1.545 4.736 1.00 94.88 98 GLU A O 1
ATOM 771 N N . GLY A 1 99 ? 7.204 -3.405 5.230 1.00 96.50 99 GLY A N 1
ATOM 772 C CA . GLY A 1 99 ? 6.598 -4.214 4.173 1.00 96.50 99 GLY A CA 1
ATOM 773 C C . GLY A 1 99 ? 5.076 -4.321 4.302 1.00 96.50 99 GLY A C 1
ATOM 774 O O . GLY A 1 99 ? 4.366 -4.194 3.305 1.00 96.50 99 GLY A O 1
ATOM 775 N N . LYS A 1 100 ? 4.551 -4.461 5.529 1.00 92.75 100 LYS A N 1
ATOM 776 C CA . LYS A 1 100 ? 3.101 -4.445 5.790 1.00 92.75 100 LYS A CA 1
ATOM 777 C C . LYS A 1 100 ? 2.448 -3.126 5.377 1.00 92.75 100 LYS A C 1
ATOM 779 O O . LYS A 1 100 ? 1.352 -3.158 4.814 1.00 92.75 100 LYS A O 1
ATOM 784 N N . GLY A 1 101 ? 3.115 -1.994 5.603 1.00 92.06 101 GLY A N 1
ATOM 785 C CA . GLY A 1 101 ? 2.632 -0.678 5.177 1.00 92.06 101 GLY A CA 1
ATOM 786 C C . GLY A 1 101 ? 2.445 -0.599 3.659 1.00 92.06 101 GLY A C 1
ATOM 787 O O . GLY A 1 101 ? 1.359 -0.270 3.180 1.00 92.06 101 GLY A O 1
ATOM 788 N N . TYR A 1 102 ? 3.465 -1.003 2.893 1.00 95.75 102 TYR A N 1
ATOM 789 C CA . TYR A 1 102 ? 3.394 -1.055 1.427 1.00 95.75 102 TYR A CA 1
ATOM 790 C C . TYR A 1 102 ? 2.335 -2.041 0.917 1.00 95.75 102 TYR A C 1
ATOM 792 O O . TYR A 1 102 ? 1.561 -1.706 0.018 1.00 95.75 102 TYR A O 1
ATOM 800 N N . LEU A 1 103 ? 2.246 -3.231 1.520 1.00 94.75 103 LEU A N 1
ATOM 801 C CA . LEU A 1 103 ? 1.244 -4.229 1.150 1.00 94.75 103 LEU A CA 1
ATOM 802 C C . LEU A 1 103 ? -0.177 -3.709 1.390 1.00 94.75 103 LEU A C 1
ATOM 804 O O . LEU A 1 103 ? -1.041 -3.851 0.528 1.00 94.75 103 LEU A O 1
ATOM 808 N N . THR A 1 104 ? -0.408 -3.057 2.528 1.00 92.69 104 THR A N 1
ATOM 809 C CA . THR A 1 104 ? -1.702 -2.449 2.857 1.00 92.69 104 THR A CA 1
ATOM 810 C C . THR A 1 104 ? -2.047 -1.363 1.848 1.00 92.69 104 THR A C 1
ATOM 812 O O . THR A 1 104 ? -3.137 -1.386 1.280 1.00 92.69 104 THR A O 1
ATOM 815 N N . LYS A 1 105 ? -1.100 -0.466 1.545 1.00 92.69 105 LYS A N 1
ATOM 816 C CA . LYS A 1 105 ? -1.285 0.608 0.562 1.00 92.69 105 LYS A CA 1
ATOM 817 C C . LYS A 1 105 ? -1.582 0.087 -0.850 1.00 92.69 105 LYS A C 1
ATOM 819 O O . LYS A 1 105 ? -2.307 0.742 -1.592 1.00 92.69 105 LYS A O 1
ATOM 824 N N . SER A 1 106 ? -1.077 -1.097 -1.213 1.00 95.12 106 SER A N 1
ATOM 825 C CA . SER A 1 106 ? -1.364 -1.718 -2.517 1.00 95.12 106 SER A CA 1
ATOM 826 C C . SER A 1 106 ? -2.843 -2.071 -2.718 1.00 95.12 106 SER A C 1
ATOM 828 O O . SER A 1 106 ? -3.299 -2.225 -3.852 1.00 95.12 106 SER A O 1
ATOM 830 N N . LEU A 1 107 ? -3.610 -2.193 -1.628 1.00 93.69 107 LEU A N 1
ATOM 831 C CA . LEU A 1 107 ? -5.034 -2.482 -1.687 1.00 93.69 107 LEU A CA 1
ATOM 832 C C . LEU A 1 107 ? -5.833 -1.211 -2.023 1.00 93.69 107 LEU A C 1
ATOM 834 O O . LEU A 1 107 ? -5.599 -0.152 -1.427 1.00 93.69 107 LEU A O 1
ATOM 838 N N . PRO A 1 108 ? -6.855 -1.309 -2.896 1.00 92.94 108 PRO A N 1
ATOM 839 C CA . PRO A 1 108 ? -7.752 -0.193 -3.168 1.00 92.94 108 PRO A CA 1
ATOM 840 C C . PRO A 1 108 ? -8.350 0.387 -1.881 1.00 92.94 108 PRO A C 1
ATOM 842 O O . PRO A 1 108 ? -8.699 -0.356 -0.962 1.00 92.94 108 PRO A O 1
ATOM 845 N N . TYR A 1 109 ? -8.529 1.709 -1.838 1.00 91.88 109 TYR A N 1
ATOM 846 C CA . TYR A 1 109 ? -9.038 2.430 -0.663 1.00 91.88 109 TYR A CA 1
ATOM 847 C C . TYR A 1 109 ? -10.335 1.811 -0.102 1.00 91.88 109 TYR A C 1
ATOM 849 O O . TYR A 1 109 ? -10.441 1.507 1.085 1.00 91.88 109 TYR A O 1
ATOM 857 N N . GLY A 1 110 ? -11.308 1.515 -0.973 1.00 94.38 110 GLY A N 1
ATOM 858 C CA . GLY A 1 110 ? -12.564 0.866 -0.571 1.00 94.38 110 GLY A CA 1
ATOM 859 C C . GLY A 1 110 ? -12.389 -0.560 -0.026 1.00 94.38 110 GLY A C 1
ATOM 860 O O . GLY A 1 110 ? -13.104 -0.966 0.897 1.00 94.38 110 GLY A O 1
ATOM 861 N N . SER A 1 111 ? -11.412 -1.312 -0.542 1.00 95.81 111 SER A N 1
ATOM 862 C CA . SER A 1 111 ? -11.067 -2.636 -0.016 1.00 95.81 111 SER A CA 1
ATOM 863 C C . SER A 1 111 ? -10.486 -2.524 1.389 1.00 95.81 111 SER A C 1
ATOM 865 O O . SER A 1 111 ? -10.893 -3.280 2.263 1.00 95.81 111 SER A O 1
ATOM 867 N N . ARG A 1 112 ? -9.627 -1.531 1.646 1.00 96.56 112 ARG A N 1
ATOM 868 C CA . ARG A 1 112 ? -9.080 -1.264 2.984 1.00 96.56 112 ARG A CA 1
ATOM 869 C C . ARG A 1 112 ? -10.152 -0.881 4.003 1.00 96.56 112 ARG A C 1
ATOM 871 O O . ARG A 1 112 ? -10.119 -1.407 5.108 1.00 96.56 112 ARG A O 1
ATOM 878 N N . ILE A 1 113 ? -11.157 -0.079 3.628 1.00 97.25 113 ILE A N 1
ATOM 879 C CA . ILE A 1 113 ? -12.324 0.176 4.501 1.00 97.25 113 ILE A CA 1
ATOM 880 C C . ILE A 1 113 ? -13.017 -1.138 4.875 1.00 97.25 113 ILE A C 1
ATOM 882 O O . ILE A 1 113 ? -13.418 -1.338 6.023 1.00 97.25 113 ILE A O 1
ATOM 886 N N . THR A 1 114 ? -13.209 -2.022 3.895 1.00 97.75 114 THR A N 1
ATOM 887 C CA . THR A 1 114 ? -13.854 -3.321 4.120 1.00 97.75 114 THR A CA 1
ATOM 888 C C . THR A 1 114 ? -13.005 -4.188 5.048 1.00 97.75 114 THR A C 1
ATOM 890 O O . THR A 1 114 ? -13.539 -4.738 6.006 1.00 97.75 114 THR A O 1
ATOM 893 N N . THR A 1 115 ? -11.687 -4.225 4.844 1.00 97.06 115 THR A N 1
ATOM 894 C CA . THR A 1 115 ? -10.737 -4.892 5.740 1.00 97.06 115 THR A CA 1
ATOM 895 C C . THR A 1 115 ? -10.834 -4.360 7.169 1.00 97.06 115 THR A C 1
ATOM 897 O O . THR A 1 115 ? -10.963 -5.157 8.090 1.00 97.06 115 THR A O 1
ATOM 900 N N . SER A 1 116 ? -10.860 -3.039 7.377 1.00 97.81 116 SER A N 1
ATOM 901 C CA . SER A 1 116 ? -11.006 -2.455 8.719 1.00 97.81 116 SER A CA 1
ATOM 902 C C . SER A 1 116 ? -12.299 -2.884 9.412 1.00 97.81 116 SER A C 1
ATOM 904 O O . SER A 1 116 ? -12.287 -3.139 10.611 1.00 97.81 116 SER A O 1
ATOM 906 N N . LYS A 1 117 ? -13.416 -3.003 8.683 1.00 98.06 117 LYS A N 1
ATOM 907 C CA . LYS A 1 117 ? -14.677 -3.509 9.255 1.00 98.06 117 LYS A CA 1
ATOM 908 C C . LYS A 1 117 ? -14.549 -4.962 9.704 1.00 98.06 117 LYS A C 1
ATOM 910 O O . LYS A 1 117 ? -14.946 -5.272 10.819 1.00 98.06 117 LYS A O 1
ATOM 915 N N . LEU A 1 118 ? -13.956 -5.813 8.867 1.00 98.19 118 LEU A N 1
ATOM 916 C CA . LEU A 1 118 ? -13.727 -7.222 9.196 1.00 98.19 118 LEU A CA 1
ATOM 917 C C . LEU A 1 118 ? -12.782 -7.380 10.396 1.00 98.19 118 LEU A C 1
ATOM 919 O O . LEU A 1 118 ? -13.029 -8.218 11.255 1.00 98.19 118 LEU A O 1
ATOM 923 N N . LEU A 1 119 ? -11.741 -6.547 10.495 1.00 97.88 119 LEU A N 1
ATOM 924 C CA . LEU A 1 119 ? -10.843 -6.520 11.654 1.00 97.88 119 LEU A CA 1
ATOM 925 C C . LEU A 1 119 ? -11.584 -6.100 12.932 1.00 97.88 119 LEU A C 1
ATOM 927 O O . LEU A 1 119 ? -11.414 -6.734 13.966 1.00 97.88 119 LEU A O 1
ATOM 931 N N . ILE A 1 120 ? -12.463 -5.092 12.861 1.00 98.06 120 ILE A N 1
ATOM 932 C CA . ILE A 1 120 ? -13.317 -4.699 13.996 1.00 98.06 120 ILE A CA 1
ATOM 933 C C . ILE A 1 120 ? -14.252 -5.845 14.409 1.00 98.06 120 ILE A C 1
ATOM 935 O O . ILE A 1 120 ? -14.397 -6.102 15.601 1.00 98.06 120 ILE A O 1
ATOM 939 N N . GLU A 1 121 ? -14.886 -6.527 13.451 1.00 97.69 121 GLU A N 1
ATOM 940 C CA . GLU A 1 121 ? -15.757 -7.686 13.710 1.00 97.69 121 GLU A CA 1
ATOM 941 C C . GLU A 1 121 ? -14.996 -8.861 14.343 1.00 97.69 121 GLU A C 1
ATOM 943 O O . GLU A 1 121 ? -15.565 -9.593 15.149 1.00 97.69 121 GLU A O 1
ATOM 948 N N . ALA A 1 122 ? -13.712 -9.011 14.012 1.00 97.81 122 ALA A N 1
ATOM 949 C CA . ALA A 1 122 ? -12.809 -10.003 14.590 1.00 97.81 122 ALA A CA 1
ATOM 950 C C . ALA A 1 122 ? -12.166 -9.566 15.924 1.00 97.81 122 ALA A C 1
ATOM 952 O O . ALA A 1 122 ? -11.345 -10.301 16.461 1.00 97.81 122 ALA A O 1
ATOM 953 N N . GLU A 1 123 ? -12.519 -8.390 16.455 1.00 96.75 123 GLU A N 1
ATOM 954 C CA . GLU A 1 123 ? -11.903 -7.767 17.640 1.00 96.75 123 GLU A CA 1
ATOM 955 C C . GLU A 1 123 ? -10.396 -7.440 17.504 1.00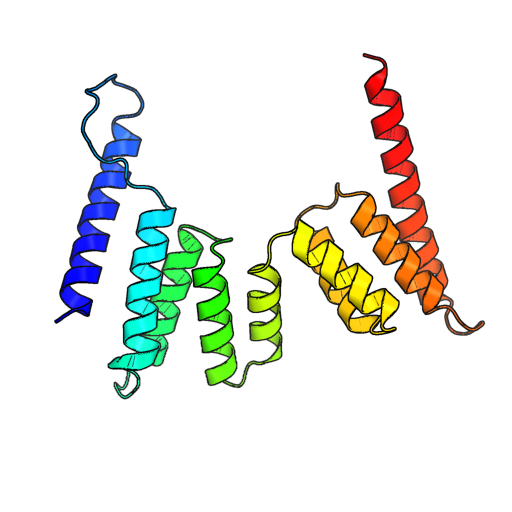 96.75 123 GLU A C 1
ATOM 957 O O . GLU A 1 123 ? -9.732 -7.105 18.486 1.00 96.75 123 GLU A O 1
ATOM 962 N N . GLU A 1 124 ? -9.862 -7.426 16.279 1.00 97.44 124 GLU A N 1
ATOM 963 C CA . GLU A 1 124 ? -8.486 -7.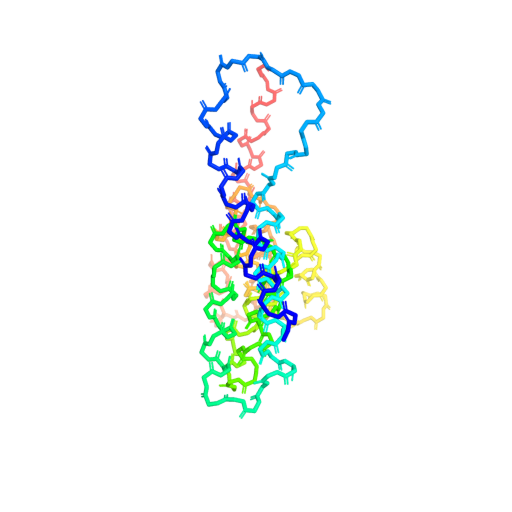027 15.943 1.00 97.44 124 GLU A CA 1
ATOM 964 C C . GLU A 1 124 ? -8.367 -5.490 15.867 1.00 97.44 124 GLU A C 1
ATOM 966 O O . GLU A 1 124 ? -8.115 -4.890 14.817 1.00 97.44 124 GLU A O 1
ATOM 971 N N . PHE A 1 125 ? -8.622 -4.821 16.996 1.00 96.12 125 PHE A N 1
ATOM 972 C CA . PHE A 1 125 ? -8.805 -3.364 17.059 1.00 96.12 125 PHE A CA 1
ATOM 973 C C . PHE A 1 125 ? -7.549 -2.549 16.745 1.00 96.12 125 PHE A C 1
ATOM 975 O O . PHE A 1 125 ? -7.655 -1.482 16.139 1.00 96.12 125 PHE A O 1
ATOM 982 N N . GLU A 1 126 ? -6.373 -3.035 17.144 1.00 94.50 126 GLU A N 1
ATOM 983 C CA . GLU A 1 126 ? -5.094 -2.366 16.878 1.00 94.50 126 GLU A CA 1
ATOM 984 C C . GLU A 1 126 ? -4.842 -2.293 15.368 1.00 94.50 126 GLU A C 1
ATOM 986 O O . GLU A 1 126 ? -4.744 -1.203 14.808 1.00 94.50 126 GLU A O 1
ATOM 991 N N . MET A 1 127 ? -4.914 -3.438 14.681 1.00 93.69 127 MET A N 1
ATOM 992 C CA . MET A 1 127 ? -4.774 -3.510 13.224 1.00 93.69 127 MET A CA 1
ATOM 993 C C . MET A 1 127 ? -5.858 -2.710 12.493 1.00 93.69 127 MET A C 1
ATOM 995 O O . MET A 1 127 ? -5.580 -2.050 11.492 1.00 93.69 127 MET A O 1
ATOM 999 N N . ALA A 1 128 ? -7.108 -2.754 12.970 1.00 97.06 128 ALA A N 1
ATOM 1000 C CA . ALA A 1 128 ? -8.176 -1.953 12.382 1.00 97.06 128 ALA A CA 1
ATOM 1001 C C . ALA A 1 128 ? -7.866 -0.452 12.460 1.00 97.06 128 ALA A C 1
ATOM 1003 O O . ALA A 1 128 ? -8.105 0.266 11.487 1.00 97.06 128 ALA A O 1
ATOM 1004 N N . THR A 1 129 ? -7.336 0.003 13.598 1.00 96.44 129 THR A N 1
ATOM 1005 C CA . THR A 1 129 ? -6.972 1.404 13.834 1.00 96.44 129 THR A CA 1
ATOM 1006 C C . THR A 1 129 ? -5.831 1.827 12.918 1.00 96.44 129 THR A C 1
ATOM 1008 O O . THR A 1 129 ? -5.993 2.821 12.220 1.00 96.44 129 THR A O 1
ATOM 1011 N N . GLU A 1 130 ? -4.760 1.035 12.811 1.00 94.69 130 GLU A N 1
ATOM 1012 C CA . GLU A 1 130 ? -3.634 1.318 11.904 1.00 94.69 130 GLU A CA 1
ATOM 1013 C C . GLU A 1 130 ? -4.095 1.511 10.449 1.00 94.69 130 GLU A C 1
ATOM 1015 O O . GLU A 1 130 ? -3.734 2.488 9.791 1.00 94.69 130 GLU A O 1
ATOM 1020 N N . VAL A 1 131 ? -4.946 0.609 9.940 1.00 96.00 131 VAL A N 1
ATOM 1021 C CA . VAL A 1 131 ? -5.474 0.718 8.568 1.00 96.00 131 VAL A CA 1
ATOM 1022 C C . VAL A 1 131 ? -6.343 1.968 8.411 1.00 96.00 131 VAL A C 1
ATOM 1024 O O . VAL A 1 131 ? -6.274 2.641 7.383 1.00 96.00 131 VAL A O 1
ATOM 1027 N N . LEU A 1 132 ? -7.175 2.285 9.406 1.00 97.25 132 LEU A N 1
ATOM 1028 C CA . LEU A 1 132 ? -8.062 3.445 9.360 1.00 97.25 132 LEU A CA 1
ATOM 1029 C C . LEU A 1 132 ? -7.310 4.777 9.481 1.00 97.25 132 LEU A C 1
ATOM 1031 O O . LEU A 1 132 ? -7.706 5.738 8.828 1.00 97.25 132 LEU A O 1
ATOM 1035 N N . GLU A 1 133 ? -6.246 4.848 10.278 1.00 95.38 133 GLU A N 1
ATOM 1036 C CA . GLU A 1 133 ? -5.388 6.033 10.379 1.00 95.38 133 GLU A CA 1
ATOM 1037 C C . GLU A 1 133 ? -4.649 6.278 9.061 1.00 95.38 133 GLU A C 1
ATOM 1039 O O . GLU A 1 133 ? -4.696 7.392 8.547 1.00 95.38 133 GLU A O 1
ATOM 1044 N N . ALA A 1 134 ? -4.107 5.230 8.431 1.00 93.44 134 ALA A N 1
ATOM 1045 C CA . ALA A 1 134 ? -3.508 5.344 7.100 1.00 93.44 134 ALA A CA 1
ATOM 1046 C C . ALA A 1 134 ? -4.523 5.808 6.034 1.00 93.44 134 ALA A C 1
ATOM 1048 O O . ALA A 1 134 ? -4.209 6.643 5.188 1.00 93.44 134 ALA A O 1
ATOM 1049 N N . LEU A 1 135 ? -5.765 5.307 6.076 1.00 95.69 135 LEU A N 1
ATOM 1050 C CA . LEU A 1 135 ? -6.837 5.780 5.187 1.00 95.69 135 LEU A CA 1
ATOM 1051 C C . LEU A 1 135 ? -7.184 7.253 5.417 1.00 95.69 135 LEU A C 1
ATOM 1053 O O . LEU A 1 135 ? -7.553 7.948 4.472 1.00 95.69 135 LEU A O 1
ATOM 1057 N N . LEU A 1 136 ? -7.092 7.710 6.664 1.00 94.81 136 LEU A N 1
ATOM 1058 C CA . LEU A 1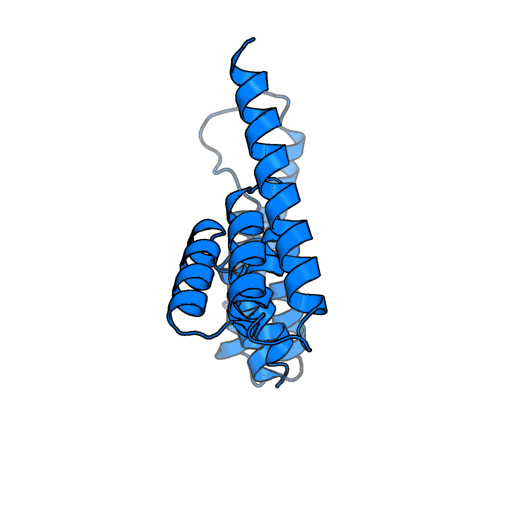 136 ? -7.380 9.084 7.038 1.00 94.81 136 LEU A CA 1
ATOM 1059 C C . LEU A 1 136 ? -6.259 10.047 6.625 1.00 94.81 136 LEU A C 1
ATOM 1061 O O . LEU A 1 136 ? -6.547 11.176 6.245 1.00 94.81 136 LEU A O 1
ATOM 1065 N N . GLU A 1 137 ? -5.000 9.610 6.683 1.00 93.12 137 GLU A N 1
ATOM 1066 C CA . GLU A 1 137 ? -3.857 10.368 6.160 1.00 93.12 137 GLU A CA 1
ATOM 1067 C C . GLU A 1 137 ? -3.929 10.548 4.637 1.00 93.12 137 GLU A C 1
ATOM 1069 O O . GLU A 1 137 ? -3.492 11.574 4.116 1.00 93.12 137 GLU A O 1
ATOM 1074 N N . GLU A 1 138 ? -4.483 9.564 3.923 1.00 91.56 138 GLU A N 1
ATOM 1075 C CA . GLU A 1 138 ? -4.671 9.629 2.471 1.00 91.56 138 GLU A CA 1
ATOM 1076 C C . GLU A 1 138 ? -5.857 10.502 2.044 1.00 91.56 138 GLU A C 1
ATOM 1078 O O . GLU A 1 138 ? -5.746 11.233 1.060 1.00 91.56 138 GLU A O 1
ATOM 1083 N N . ASP A 1 139 ? -6.987 10.414 2.749 1.00 92.94 139 ASP A N 1
ATOM 1084 C CA . ASP A 1 139 ? -8.187 11.215 2.487 1.00 92.94 139 ASP A CA 1
ATOM 1085 C C . ASP A 1 139 ? -8.974 11.432 3.790 1.00 92.94 139 ASP A C 1
ATOM 1087 O O . ASP A 1 139 ? -9.641 10.529 4.313 1.00 92.94 139 ASP A O 1
ATOM 1091 N N . ASP A 1 140 ? -8.914 12.661 4.307 1.00 93.50 140 ASP A N 1
ATOM 1092 C CA . ASP A 1 140 ? -9.575 13.057 5.546 1.00 93.50 140 ASP A CA 1
ATOM 1093 C C . ASP A 1 140 ? -11.030 13.525 5.346 1.00 93.50 140 ASP A C 1
ATOM 1095 O O . ASP A 1 140 ? -11.718 13.853 6.320 1.00 93.50 140 ASP A O 1
ATOM 1099 N N . GLU A 1 141 ? -11.562 13.495 4.121 1.00 91.75 141 GLU A N 1
ATOM 1100 C CA . GLU A 1 141 ? -12.954 13.844 3.824 1.00 91.75 141 GLU A CA 1
ATOM 1101 C C . GLU A 1 141 ? -13.907 12.641 3.913 1.00 91.75 141 GLU A C 1
ATOM 1103 O O . GLU A 1 141 ? -15.141 12.798 3.956 1.00 91.75 141 GLU A O 1
ATOM 1108 N N . VAL A 1 142 ? -13.369 11.418 3.984 1.00 92.00 142 VAL A N 1
ATOM 1109 C CA . VAL A 1 142 ? -14.171 10.192 4.060 1.00 92.00 142 VAL A CA 1
ATOM 1110 C C . VAL A 1 142 ? -14.763 10.019 5.457 1.00 92.00 142 VAL A C 1
ATOM 1112 O O . VAL A 1 142 ? -14.208 9.396 6.360 1.00 92.00 142 VAL A O 1
ATOM 1115 N N . ILE A 1 143 ? -15.990 10.519 5.622 1.00 93.31 143 ILE A N 1
ATOM 1116 C CA . ILE A 1 143 ? -16.772 10.472 6.874 1.00 93.31 143 ILE A CA 1
ATOM 1117 C C . ILE A 1 143 ? -16.833 9.062 7.482 1.00 93.31 143 ILE A C 1
ATOM 1119 O O . ILE A 1 143 ? -16.834 8.910 8.705 1.00 93.31 143 ILE A O 1
ATOM 1123 N N . GLN A 1 144 ? -16.898 8.028 6.638 1.00 95.00 144 GLN A N 1
ATOM 1124 C CA . GLN A 1 144 ? -16.948 6.640 7.089 1.00 95.00 144 GLN A CA 1
ATOM 1125 C C . GLN A 1 144 ? -15.697 6.241 7.883 1.00 95.00 144 GLN A C 1
ATOM 1127 O O . GLN A 1 144 ? -15.841 5.538 8.878 1.00 95.00 144 GLN A O 1
ATOM 1132 N N . VAL A 1 145 ? -14.508 6.717 7.501 1.00 97.06 145 VAL A N 1
ATOM 1133 C CA . VAL A 1 145 ? -13.249 6.417 8.201 1.00 97.06 145 VAL A CA 1
ATOM 1134 C C . VAL A 1 145 ? -13.257 7.045 9.593 1.00 97.06 145 VAL A C 1
ATOM 1136 O O . VAL A 1 145 ? -13.061 6.341 10.580 1.00 97.06 145 VAL A O 1
ATOM 1139 N N . TRP A 1 146 ? -13.639 8.323 9.707 1.00 96.88 146 TRP A N 1
ATOM 1140 C CA . TRP A 1 146 ? -13.835 8.985 11.006 1.00 96.88 146 TRP A CA 1
ATOM 1141 C C . TRP A 1 146 ? -14.843 8.260 11.904 1.00 96.88 146 TRP A C 1
ATOM 1143 O O . TRP A 1 146 ? -14.652 8.164 13.116 1.00 96.88 146 TRP A O 1
ATOM 1153 N N . TYR A 1 147 ? -15.949 7.777 11.333 1.00 96.44 147 TYR A N 1
ATOM 1154 C CA . TYR A 1 147 ? -16.942 7.021 12.093 1.00 96.44 147 TYR A CA 1
ATOM 1155 C C . TYR A 1 147 ? -16.372 5.694 12.606 1.00 96.44 147 TYR A C 1
ATOM 1157 O O . TYR A 1 147 ? -16.550 5.387 13.782 1.00 96.44 147 TYR A O 1
ATOM 1165 N N . LEU A 1 148 ? -15.671 4.938 11.754 1.00 97.75 148 LEU A N 1
ATOM 1166 C CA . LEU A 1 148 ? -15.069 3.655 12.121 1.00 97.75 148 LEU A CA 1
ATOM 1167 C C . LEU A 1 148 ? -13.959 3.821 13.170 1.00 97.75 148 LEU A C 1
ATOM 1169 O O . LEU A 1 148 ? -13.945 3.050 14.124 1.00 97.75 148 LEU A O 1
ATOM 1173 N N . LEU A 1 149 ? -13.119 4.861 13.073 1.00 97.56 149 LEU A N 1
ATOM 1174 C CA . LEU A 1 149 ? -12.136 5.214 14.111 1.00 97.56 149 LEU A CA 1
ATOM 1175 C C . LEU A 1 149 ? -12.813 5.526 15.449 1.00 97.56 149 LEU A C 1
ATOM 1177 O O . LEU A 1 149 ? -12.424 5.039 16.506 1.00 97.56 149 LEU A O 1
ATOM 1181 N N . GLY A 1 150 ? -13.887 6.315 15.412 1.00 96.94 150 GLY A N 1
ATOM 1182 C CA . GLY A 1 150 ? -14.665 6.604 16.611 1.00 96.94 150 GLY A CA 1
ATOM 1183 C C . GLY A 1 150 ? -15.310 5.358 17.221 1.00 96.94 150 GLY A C 1
ATOM 1184 O O . GLY A 1 150 ? -15.375 5.232 18.443 1.00 96.94 150 GLY A O 1
ATOM 1185 N N . TRP A 1 151 ? -15.777 4.444 16.372 1.00 96.62 151 TRP A N 1
ATOM 1186 C CA . TRP A 1 151 ? -16.390 3.186 16.777 1.00 96.62 151 TRP A CA 1
ATOM 1187 C C . TRP A 1 151 ? -15.377 2.222 17.401 1.00 96.62 151 TRP A C 1
ATOM 1189 O O . TRP A 1 151 ? -15.638 1.719 18.490 1.00 96.62 151 TRP A O 1
ATOM 1199 N N . VAL A 1 152 ? -14.210 2.017 16.779 1.00 97.00 152 VAL A N 1
ATOM 1200 C CA . VAL A 1 152 ? -13.172 1.132 17.332 1.00 97.00 152 VAL A CA 1
ATOM 1201 C C . VAL A 1 152 ? -12.652 1.655 18.675 1.00 97.00 152 VAL A C 1
ATOM 1203 O O . VAL A 1 152 ? -12.624 0.897 19.643 1.00 97.00 152 VAL A O 1
ATOM 1206 N N . CYS A 1 153 ? -12.410 2.967 18.808 1.00 95.75 153 CYS A N 1
ATOM 1207 C CA . CYS A 1 153 ? -12.057 3.566 20.099 1.00 95.75 153 CYS A CA 1
ATOM 1208 C C . CYS A 1 153 ? -13.164 3.373 21.151 1.00 95.75 153 CYS A C 1
ATOM 1210 O O . CYS A 1 153 ? -12.879 3.099 22.314 1.00 95.75 153 CYS A O 1
ATOM 1212 N N . TYR A 1 154 ? -14.439 3.497 20.766 1.00 94.69 154 TYR A N 1
ATOM 1213 C CA . TYR A 1 154 ? -15.555 3.263 21.686 1.00 94.69 154 TYR A CA 1
ATOM 1214 C C . TYR A 1 154 ? -15.606 1.809 22.180 1.00 94.69 154 TYR A C 1
ATOM 1216 O O . TYR A 1 154 ? -15.847 1.587 23.364 1.00 94.69 154 TYR A O 1
ATOM 1224 N N . LEU A 1 155 ? -15.345 0.831 21.306 1.00 93.94 155 LEU A N 1
ATOM 1225 C CA . LEU A 1 155 ? -15.306 -0.591 21.670 1.00 93.94 155 LEU A CA 1
ATOM 1226 C C . LEU A 1 155 ? -14.143 -0.938 22.613 1.00 93.94 155 LEU A C 1
ATOM 1228 O O . LEU A 1 155 ? -14.280 -1.825 23.458 1.00 93.94 155 LEU A O 1
ATOM 1232 N N . GLN A 1 156 ? -13.015 -0.234 22.488 1.00 93.06 156 GLN A N 1
ATOM 1233 C CA . GLN A 1 156 ? -11.856 -0.398 23.370 1.00 93.06 156 GLN A CA 1
ATOM 1234 C C . GLN A 1 156 ? -12.047 0.254 24.748 1.00 93.06 156 GLN A C 1
ATOM 1236 O O . GLN A 1 156 ? -11.402 -0.159 25.706 1.00 93.06 156 GLN A O 1
ATOM 1241 N N . ALA A 1 157 ? -12.959 1.221 24.886 1.00 92.31 157 ALA A N 1
ATOM 1242 C CA . ALA A 1 157 ? -13.227 1.925 26.139 1.00 92.31 157 ALA A CA 1
ATOM 1243 C C . ALA A 1 157 ? -14.091 1.106 27.126 1.00 92.31 157 ALA A C 1
ATOM 1245 O O . ALA A 1 157 ? -15.240 1.461 27.409 1.00 92.31 157 ALA A O 1
ATOM 1246 N N . LYS A 1 158 ? -13.546 0.005 27.657 1.00 87.25 158 LYS A N 1
ATOM 1247 C CA . LYS A 1 158 ? -14.268 -0.961 28.509 1.00 87.25 158 LYS A CA 1
ATOM 1248 C C . LYS A 1 158 ? -14.310 -0.566 29.991 1.00 87.25 158 LYS A C 1
ATOM 1250 O O . LYS A 1 158 ? -15.156 -1.078 30.725 1.00 87.25 158 LYS A O 1
ATOM 1255 N N . GLY A 1 159 ? -13.450 0.349 30.439 1.00 83.44 159 GLY A N 1
ATOM 1256 C CA . GLY A 1 159 ? -13.328 0.740 31.841 1.00 83.44 159 GLY A CA 1
ATOM 1257 C C . GLY A 1 159 ? -13.162 2.245 32.094 1.00 83.44 159 GLY A C 1
ATOM 1258 O O . GLY A 1 159 ? -13.123 3.071 31.178 1.00 83.44 159 GLY A O 1
ATOM 1259 N N . PRO A 1 160 ? -13.106 2.652 33.373 1.00 78.81 160 PRO A N 1
ATOM 1260 C CA . PRO A 1 160 ? -12.794 4.025 33.768 1.00 78.81 160 PRO A CA 1
ATOM 1261 C C . PRO A 1 160 ? -11.339 4.425 33.476 1.00 78.81 160 PRO A C 1
ATOM 1263 O O . PRO A 1 160 ? -11.067 5.610 33.365 1.00 78.81 160 PRO A O 1
ATOM 1266 N N . GLU A 1 161 ? -10.425 3.468 33.315 1.00 85.00 161 GLU A N 1
ATOM 1267 C CA . GLU A 1 161 ? -9.009 3.726 33.002 1.00 85.00 161 GLU A CA 1
ATOM 1268 C C . GLU A 1 161 ? -8.786 4.079 31.518 1.00 85.00 161 GLU A C 1
ATOM 1270 O O . GLU A 1 161 ? -7.803 4.724 31.165 1.00 85.00 161 GLU A O 1
ATOM 1275 N N . ASP A 1 162 ? -9.760 3.768 30.658 1.00 88.50 162 ASP A N 1
ATOM 1276 C CA . ASP A 1 162 ? -9.696 3.953 29.205 1.00 88.50 162 ASP A CA 1
ATOM 1277 C C . ASP A 1 162 ? -10.155 5.351 28.746 1.00 88.50 162 ASP A C 1
ATOM 1279 O O . ASP A 1 162 ? -10.724 5.510 27.661 1.00 88.50 162 ASP A O 1
ATOM 1283 N N . GLU A 1 163 ? -9.965 6.392 29.567 1.00 89.69 163 GLU A N 1
ATOM 1284 C CA . GLU A 1 163 ? -10.409 7.756 29.223 1.00 89.69 163 GLU A CA 1
ATOM 1285 C C . GLU A 1 163 ? -9.799 8.255 27.906 1.00 89.69 163 GLU A C 1
ATOM 1287 O O . GLU A 1 163 ? -10.481 8.933 27.140 1.00 89.69 163 GLU A O 1
ATOM 1292 N N . VAL A 1 164 ? -8.574 7.834 27.576 1.00 91.62 164 VAL A N 1
ATOM 1293 C CA . VAL A 1 164 ? -7.932 8.149 26.289 1.00 91.62 164 VAL A CA 1
ATOM 1294 C C . VAL A 1 164 ? -8.781 7.653 25.115 1.00 91.62 164 VAL A C 1
ATOM 1296 O O . VAL A 1 164 ? -9.075 8.417 24.196 1.00 91.62 164 VAL A O 1
ATOM 1299 N N . PHE A 1 165 ? -9.253 6.405 25.163 1.00 91.12 165 PHE A N 1
ATOM 1300 C CA . PHE A 1 165 ? -10.111 5.846 24.119 1.00 91.12 165 PHE A CA 1
ATOM 1301 C C . PHE A 1 165 ? -11.472 6.546 24.064 1.00 91.12 165 PHE A C 1
ATOM 1303 O O . PHE A 1 165 ? -11.993 6.798 22.975 1.00 91.12 165 PHE A O 1
ATOM 1310 N N . LYS A 1 166 ? -12.036 6.942 25.212 1.00 90.75 166 LYS A N 1
ATOM 1311 C CA . LYS A 1 166 ? -13.289 7.718 25.250 1.00 90.75 166 LYS A CA 1
ATOM 1312 C C . LYS A 1 166 ? -13.125 9.091 24.611 1.00 90.75 166 LYS A C 1
ATOM 1314 O O . LYS A 1 166 ? -14.016 9.529 23.878 1.00 90.75 166 LYS A O 1
ATOM 1319 N N . ASP A 1 167 ? -12.016 9.772 24.866 1.00 91.88 167 ASP A N 1
ATOM 1320 C CA . ASP A 1 167 ? -11.742 11.092 24.305 1.00 91.88 167 ASP A CA 1
ATOM 1321 C C . ASP A 1 167 ? -11.441 11.033 22.804 1.00 91.88 167 ASP A C 1
ATOM 1323 O O . ASP A 1 167 ? -11.990 11.840 22.040 1.00 91.88 167 ASP A O 1
ATOM 1327 N N . SER A 1 168 ? -10.690 10.026 22.349 1.00 93.69 168 SER A N 1
ATOM 1328 C CA . SER A 1 168 ? -10.500 9.742 20.921 1.00 93.69 168 SER A CA 1
ATOM 1329 C C . SER A 1 168 ? -11.831 9.433 20.233 1.00 93.69 168 SER A C 1
ATOM 1331 O O . SER A 1 168 ? -12.182 10.087 19.245 1.00 93.69 168 SER A O 1
ATOM 1333 N N . ALA A 1 169 ? -12.652 8.547 20.810 1.00 94.06 169 ALA A N 1
ATOM 1334 C CA . ALA A 1 169 ? -13.979 8.223 20.288 1.00 94.06 169 ALA A CA 1
ATOM 1335 C C . ALA A 1 169 ? -14.863 9.472 20.165 1.00 94.06 169 ALA A C 1
ATOM 1337 O O . ALA A 1 169 ? -15.462 9.728 19.117 1.00 94.06 169 ALA A O 1
ATOM 1338 N N . ARG A 1 170 ? -14.914 10.309 21.211 1.00 93.62 170 ARG A N 1
ATOM 1339 C CA . ARG A 1 170 ? -15.652 11.583 21.187 1.00 93.62 170 ARG A CA 1
ATOM 1340 C C . ARG A 1 170 ? -15.152 12.498 20.075 1.00 93.62 170 ARG A C 1
ATOM 1342 O O . ARG A 1 170 ? -15.972 13.126 19.406 1.00 93.62 170 ARG A O 1
ATOM 1349 N N . THR A 1 171 ? -13.841 12.595 19.885 1.00 94.31 171 THR A N 1
ATOM 1350 C CA . THR A 1 171 ? -13.225 13.461 18.874 1.00 94.31 171 THR A CA 1
ATOM 1351 C C . THR A 1 171 ? -13.586 13.004 17.463 1.00 94.31 171 THR A C 1
ATOM 1353 O O . THR A 1 171 ? -14.152 13.784 16.689 1.00 94.31 171 THR A O 1
ATOM 1356 N N . TYR A 1 172 ? -13.361 11.729 17.152 1.00 94.88 172 TYR A N 1
ATOM 1357 C CA . TYR A 1 172 ? -13.652 11.144 15.844 1.00 94.88 172 TYR A CA 1
ATOM 1358 C C . TYR A 1 172 ? -15.155 11.163 15.510 1.00 94.88 172 TYR A C 1
ATOM 1360 O O . TYR A 1 172 ? -15.564 11.603 14.429 1.00 94.88 172 TYR A O 1
ATOM 1368 N N . LEU A 1 173 ? -16.020 10.824 16.472 1.00 92.56 173 LEU A N 1
ATOM 1369 C CA . LEU A 1 173 ? -17.475 10.872 16.282 1.00 92.56 173 LEU A CA 1
ATOM 1370 C C . LEU A 1 173 ? -18.015 12.306 16.149 1.00 92.56 173 LEU A C 1
ATOM 1372 O O . LEU A 1 173 ? -18.999 12.533 15.442 1.00 92.56 173 LEU A O 1
ATOM 1376 N N . LYS A 1 174 ? -17.397 13.302 16.798 1.00 92.06 174 LYS A N 1
ATOM 1377 C CA . LYS A 1 174 ? -17.757 14.716 16.590 1.00 92.06 174 LYS A CA 1
ATOM 1378 C C . LYS A 1 174 ? -17.390 15.181 15.184 1.00 92.06 174 LYS A C 1
ATOM 1380 O O . LYS A 1 174 ? -18.216 15.835 14.545 1.00 92.06 174 LYS A O 1
ATOM 1385 N N . LYS A 1 175 ? -16.195 14.832 14.698 1.00 90.19 175 LYS A N 1
ATOM 1386 C CA . LYS A 1 175 ? -15.762 15.165 13.334 1.00 90.19 175 LYS A CA 1
ATOM 1387 C C . LYS A 1 175 ? -16.706 14.558 12.295 1.00 90.19 175 LYS A C 1
ATOM 1389 O O . LYS A 1 175 ? -17.272 15.313 11.507 1.00 90.19 175 LYS A O 1
ATOM 1394 N N . SER A 1 176 ? -17.006 13.259 12.374 1.00 86.19 176 SER A N 1
ATOM 1395 C CA . SER A 1 176 ? -17.937 12.606 11.431 1.00 86.19 176 SER A CA 1
ATOM 1396 C C . SER A 1 176 ? -19.329 13.264 11.395 1.00 86.19 176 SER A C 1
ATOM 1398 O O . SER A 1 176 ? -19.891 13.491 10.322 1.00 86.19 176 SER A O 1
ATOM 1400 N N . LYS A 1 177 ? -19.875 13.668 12.554 1.00 83.88 177 LYS A N 1
ATOM 1401 C CA . LYS A 1 177 ? -21.151 14.406 12.631 1.00 83.88 177 LYS A CA 1
ATOM 1402 C C . LYS A 1 177 ? -21.084 15.794 11.996 1.00 83.88 177 LYS A C 1
ATOM 1404 O O . LYS A 1 177 ? -22.066 16.217 11.389 1.00 83.88 177 LYS A O 1
ATOM 1409 N N . LYS A 1 178 ? -19.969 16.513 12.155 1.00 79.56 178 LYS A N 1
ATOM 1410 C CA . LYS A 1 178 ? -19.785 17.851 11.576 1.00 79.56 178 LYS A CA 1
ATOM 1411 C C . LYS A 1 178 ? -19.797 17.783 10.048 1.00 79.56 178 LYS A C 1
ATOM 1413 O O . LYS A 1 178 ? -20.565 18.516 9.436 1.00 79.56 178 LYS A O 1
ATOM 1418 N N . TYR A 1 179 ? -19.048 16.857 9.448 1.00 73.38 179 TYR A N 1
ATOM 1419 C CA . TYR A 1 179 ? -19.035 16.679 7.991 1.00 73.38 179 TYR A CA 1
ATOM 1420 C C . TYR A 1 179 ? -20.402 16.281 7.423 1.00 73.38 179 TYR A C 1
ATOM 1422 O O . TYR A 1 179 ? -20.786 16.770 6.363 1.00 73.38 179 TYR A O 1
ATOM 1430 N N . LYS A 1 180 ? -21.184 15.463 8.147 1.00 71.38 180 LYS A N 1
ATOM 1431 C CA . LYS A 1 180 ? -22.561 15.143 7.739 1.00 71.38 180 LYS A CA 1
ATOM 1432 C C . LYS A 1 180 ? -23.455 16.386 7.678 1.00 71.38 180 LYS A C 1
ATOM 1434 O O . LYS A 1 180 ? -24.316 16.445 6.811 1.00 71.38 180 LYS A O 1
ATOM 1439 N N . LYS A 1 181 ? -23.272 17.355 8.584 1.00 70.12 181 LYS A N 1
ATOM 1440 C CA . LYS A 1 181 ? -24.021 18.621 8.547 1.00 70.12 181 LYS A CA 1
ATOM 1441 C C . LYS A 1 181 ? -23.609 19.479 7.350 1.00 70.12 181 LYS A C 1
ATOM 1443 O O . LYS A 1 181 ? -24.483 19.832 6.577 1.00 70.12 181 LYS A O 1
ATOM 1448 N N . LEU A 1 182 ? -22.304 19.699 7.141 1.00 67.06 182 LEU A N 1
ATOM 1449 C CA . LEU A 1 182 ? -21.815 20.485 5.997 1.00 67.06 182 LEU A CA 1
ATOM 1450 C C . LEU A 1 182 ? -22.311 19.931 4.650 1.00 67.06 182 LEU A C 1
ATOM 1452 O O . LEU A 1 182 ? -22.917 20.666 3.883 1.00 67.06 182 LEU A O 1
ATOM 1456 N N . LYS A 1 183 ? -22.161 18.621 4.396 1.00 60.84 183 LYS A N 1
ATOM 1457 C CA . LYS A 1 183 ? -22.623 18.025 3.126 1.00 60.84 183 LYS A CA 1
ATOM 1458 C C . LYS A 1 183 ? -24.145 18.040 2.946 1.00 60.84 183 LYS A C 1
ATOM 1460 O O . LYS A 1 183 ? -24.609 17.947 1.819 1.00 60.84 183 LYS A O 1
ATOM 1465 N N . CYS A 1 184 ? -24.921 18.109 4.030 1.00 59.44 184 CYS A N 1
ATOM 1466 C CA . CYS A 1 184 ? -26.380 18.205 3.943 1.00 59.44 184 CYS A CA 1
ATOM 1467 C C . CYS A 1 184 ? -26.839 19.640 3.633 1.00 59.44 184 CYS A C 1
ATOM 1469 O O . CYS A 1 184 ? -27.867 19.817 2.978 1.00 59.44 184 CYS A O 1
ATOM 1471 N N . ASP A 1 185 ? -26.073 20.640 4.076 1.00 54.25 185 ASP A N 1
ATOM 1472 C CA . ASP A 1 185 ? -26.351 22.057 3.832 1.00 54.25 185 ASP A CA 1
ATOM 1473 C C . ASP A 1 185 ? -25.951 22.476 2.399 1.00 54.25 185 ASP A C 1
ATOM 1475 O O . ASP A 1 185 ? -26.658 23.268 1.779 1.00 54.25 185 ASP A O 1
ATOM 1479 N N . ASP A 1 186 ? -24.907 21.870 1.818 1.00 56.91 186 ASP A N 1
ATOM 1480 C CA . ASP A 1 186 ? -24.487 22.116 0.422 1.00 56.91 186 ASP A CA 1
ATOM 1481 C C . ASP A 1 186 ? -25.484 21.580 -0.628 1.00 56.91 186 ASP A C 1
ATOM 1483 O O . ASP A 1 186 ? -25.483 22.016 -1.776 1.00 56.91 186 ASP A O 1
ATOM 1487 N N . SER A 1 187 ? -26.390 20.672 -0.247 1.00 48.50 187 SER A N 1
ATOM 1488 C CA . SER A 1 187 ? -27.476 20.169 -1.109 1.00 48.50 187 SER A CA 1
ATOM 1489 C C . SER A 1 187 ? -28.675 21.129 -1.261 1.00 48.50 187 SER A C 1
ATOM 1491 O O . SER A 1 187 ? -29.731 20.716 -1.743 1.00 48.50 187 SER A O 1
ATOM 1493 N N . GLN A 1 188 ? -28.535 22.397 -0.853 1.00 43.41 188 GLN A N 1
ATOM 1494 C CA . GLN A 1 188 ? -29.550 23.451 -1.018 1.00 43.41 188 GLN A CA 1
ATOM 1495 C C . GLN A 1 188 ? -29.144 24.597 -1.968 1.00 43.41 188 GLN A C 1
ATOM 1497 O O . GLN A 1 188 ? -29.796 25.643 -1.952 1.00 43.41 188 GLN A O 1
ATOM 1502 N N . LEU A 1 189 ? -28.118 24.413 -2.809 1.00 37.91 189 LEU A N 1
ATOM 1503 C CA . LEU A 1 189 ? -27.752 25.344 -3.890 1.00 37.91 189 LEU A CA 1
ATOM 1504 C C . LEU A 1 189 ? -28.097 24.789 -5.276 1.00 37.91 189 LEU A C 1
ATOM 1506 O O . LEU A 1 189 ? -27.743 23.622 -5.554 1.00 37.91 189 LEU A O 1
#

Foldseek 3Di:
DVLVVLVVVLVVLVVQQVVCVVCVPPDDDDPDDNRALQNNLVSLLVNLVCLVPVVVPPPCSLVSSVVSLVSSCVSPVQALSSLQSVLVSCVVVVNNVVSVVSNLSSDPLVVLLVVLVVCVVVVVLVVSLVSLVVSCVVPVLPLSSLQSQLVSLVVVCPDPVSVVSVVSNVVSVVSSVVSVVVVVVVVPD

InterPro domains:
  IPR011990 Tetratricopeptide-like helical domain superfamily [G3DSA:1.25.40.10] (1-183)
  IPR011990 Tetratricopeptide-like helical domain superfamily [SSF48452] (55-154)

pLDDT: mean 90.44, std 12.46, range [37.91, 98.69]

Secondary structure (DSSP, 8-state):
-HHHHHHHHHHHHHHHHHHHHHHTTS---TTS----HHHHHHHHHHHHHHHHTTTTTSTTHHHHHHHHHHHHHHH-TT-HHHHHHHHHHHHHTT-HHHHHHHHHHTS-HHHHHHHHHHHHHTT-HHHHHHHHHHHHHH-TT-HHHHHHHHHHHHHH--STT-HHHHHHHHHHHHHHHHHHHHHHHGGG-

Organism: NCBI:txid191480

Radius of gyration: 22.41 Å; chains: 1; bounding box: 56×40×70 Å

Sequence (189 aa):
EALHYFNKGIEIMNCAYRNQQQRAGTASWADEIEVTTKDIAAAFCSVAEIYFTDLCMEEAASEKCKEAIVKALEYEPNSAEALQLMASYLFSMERAQEGKGYLTKSLPYGSRITTSKLLIEAEEFEMATEVLEALLEEDDEVIQVWYLLGWVCYLQAKGPEDEVFKDSARTYLKKSKKYKKLKCDDSQL